Protein AF-A0A968RQU6-F1 (afdb_monomer)

Foldseek 3Di:
DVVVVVVVCCQQQPWDDLVVLLVLQLVLLVVLLVVLVVCVVVLLVCQVPVFVQFAFFDPSVVPPGDDHSVVLNVLSVVLSVLSVCSNQCPVLLPSLQVNLVSSVVNLRRVCRRDPNDCPCVLSSVLSNLSSNADNACPRHPVNVVVCVVPVPDDDGTGSSSRNSVSVSVVSVVVVVVVVLCCLCPPPCNCVCVVVVVVVVVLVVVQVVCVVVVNDDDVVSVVVVVCVVVVPPDDDDPDDD

Mean predicted aligned error: 9.59 Å

Solvent-accessible surface area (backbone atoms only — not comparable to full-atom values): 13184 Å² total; per-residue (Å²): 110,69,71,57,54,53,50,52,48,52,64,40,47,35,64,30,56,40,51,62,44,16,50,50,41,34,53,54,29,52,50,50,49,52,51,52,63,79,38,41,68,60,54,51,54,43,53,74,69,34,72,93,58,64,49,60,30,75,80,30,53,82,43,94,60,83,74,56,48,70,59,52,54,51,52,50,52,51,37,52,53,28,34,54,33,36,39,43,12,39,64,32,85,52,28,19,42,52,28,27,54,44,48,46,47,52,54,23,49,62,35,13,71,50,76,81,69,67,87,52,52,63,56,48,52,43,44,40,55,47,17,74,48,86,34,30,75,49,58,21,50,46,32,53,59,47,36,76,77,44,78,81,75,78,83,66,64,35,34,86,51,20,34,58,56,45,47,48,50,50,53,49,52,49,53,52,48,52,55,51,47,46,44,68,71,33,98,64,25,67,54,53,77,78,38,55,59,56,52,52,51,53,51,52,52,48,52,51,28,56,77,69,73,40,80,73,54,73,68,54,58,52,52,58,72,45,41,70,83,72,61,82,72,82,82,86,84,79,78,133

pLDDT: mean 86.31, std 15.16, range [32.28, 98.75]

Sequence (240 aa):
MERIIKQLNLFWFSPIAPERLAILRIATGLFSLWYLATRFDMMKHIVDNGASSYEPVGIATFLQQPIAPELFMSLLWVTMALNVAYILGWQFRWTGALFALMFLFIMCYRNSWSMIYHNYNGLVLHIFIIGAVAAADAISLDRWLKNRKNPTLRIGQHWQYGWPVKLICTATVVTYLLSGLAKIFGDLAWDWISGDAMRSQVAVDALRKEMLGSAATPLFEWLLSAYHAFFDHGYFYYDT

Radius of gyration: 23.9 Å; Cα contacts (8 Å, |Δi|>4): 223; chains: 1; bounding box: 55×46×79 Å

Secondary structure (DSSP, 8-state):
-HHHHHHHHHHHS--B-THHHHHHHHHHHHHHHHHHHHTHHHHHHHHHH-GGG----GGGGG-SSPPPHHHHHHHHHHHHHHHHHHHHTSSHHHHHHHHHHHHHHHHHHHGGGS---GGGHHHHHHHHHHHTS-TTSSSSHHHHHHHHH-TT-----BHHHHHHHHHHHHHHHHHHHHHHHHHHHSTTTTTTTTSHHHHHHHHHHHHHHHHTTPPPPHHHHHHHHTHHHHHSS-------

Structure (mmCIF, N/CA/C/O backbone):
data_AF-A0A968RQU6-F1
#
_entry.id   AF-A0A968RQU6-F1
#
loop_
_atom_site.group_PDB
_atom_site.id
_atom_site.type_symbol
_atom_site.label_atom_id
_atom_site.label_alt_id
_atom_site.label_comp_id
_atom_site.label_asym_id
_atom_site.label_entity_id
_atom_site.label_seq_id
_atom_site.pdbx_PDB_ins_code
_atom_site.Cartn_x
_atom_site.Cartn_y
_atom_site.Cartn_z
_atom_site.occupancy
_atom_site.B_iso_or_equiv
_atom_site.auth_seq_id
_atom_site.auth_comp_id
_atom_site.auth_asym_id
_atom_site.auth_atom_id
_atom_site.pdbx_PDB_model_num
ATOM 1 N N . MET A 1 1 ? -30.389 21.477 -4.218 1.00 81.38 1 MET A N 1
ATOM 2 C CA . MET A 1 1 ? -29.055 21.426 -3.578 1.00 81.38 1 MET A CA 1
ATOM 3 C C . MET A 1 1 ? -29.059 20.539 -2.330 1.00 81.38 1 MET A C 1
ATOM 5 O O . MET A 1 1 ? -28.299 19.581 -2.289 1.00 81.38 1 MET A O 1
ATOM 9 N N . GLU A 1 2 ? -29.972 20.752 -1.375 1.00 91.06 2 GLU A N 1
ATOM 10 C CA . GLU A 1 2 ? -30.069 19.952 -0.134 1.00 91.06 2 GLU A CA 1
ATOM 11 C C . GLU A 1 2 ? -30.197 18.435 -0.344 1.00 91.06 2 GLU A C 1
ATOM 13 O O . GLU A 1 2 ? -29.537 17.652 0.336 1.00 91.06 2 GLU A O 1
ATOM 18 N N . ARG A 1 3 ? -30.992 17.997 -1.332 1.00 94.19 3 ARG A N 1
ATOM 19 C CA . ARG A 1 3 ? -31.151 16.567 -1.659 1.00 94.19 3 ARG A CA 1
ATOM 20 C C . ARG A 1 3 ? -29.828 15.901 -2.055 1.00 94.19 3 ARG A C 1
ATOM 22 O O . ARG A 1 3 ? -29.583 14.768 -1.653 1.00 94.19 3 ARG A O 1
ATOM 29 N N . ILE A 1 4 ? -28.983 16.609 -2.806 1.00 94.19 4 ILE A N 1
ATOM 30 C CA . ILE A 1 4 ? -27.677 16.109 -3.261 1.00 94.19 4 ILE A CA 1
ATOM 31 C C . ILE A 1 4 ? -26.727 16.000 -2.067 1.00 94.19 4 ILE A C 1
ATOM 33 O O . ILE A 1 4 ? -26.117 14.955 -1.865 1.00 94.19 4 ILE A O 1
ATOM 37 N N . ILE A 1 5 ? -26.667 17.036 -1.225 1.00 94.69 5 ILE A N 1
ATOM 38 C CA . ILE A 1 5 ? -25.837 17.041 -0.009 1.00 94.69 5 ILE A CA 1
ATOM 39 C C . ILE A 1 5 ? -26.234 15.887 0.918 1.00 94.69 5 ILE A C 1
ATOM 41 O O . ILE A 1 5 ? -25.374 15.155 1.405 1.00 94.69 5 ILE A O 1
ATOM 45 N N . LYS A 1 6 ? -27.539 15.666 1.110 1.00 93.69 6 LYS A N 1
ATOM 46 C CA . LYS A 1 6 ? -28.052 14.560 1.926 1.00 93.69 6 LYS A CA 1
ATOM 47 C C . LYS A 1 6 ? -27.642 13.196 1.367 1.00 93.69 6 LYS A C 1
ATOM 49 O O . LYS A 1 6 ? -27.222 12.331 2.130 1.00 93.69 6 LYS A O 1
ATOM 54 N N . GLN A 1 7 ? -27.735 13.001 0.052 1.00 94.00 7 GLN A N 1
ATOM 55 C CA . GLN A 1 7 ? -27.320 11.750 -0.590 1.00 94.00 7 GLN A CA 1
ATOM 56 C C . GLN A 1 7 ? -25.812 11.514 -0.488 1.00 94.00 7 GLN A C 1
ATOM 58 O O . GLN A 1 7 ? -25.400 10.403 -0.162 1.00 94.00 7 GLN A O 1
ATOM 63 N N . LEU A 1 8 ? -24.995 12.548 -0.705 1.00 93.69 8 LEU A N 1
ATOM 64 C CA . LEU A 1 8 ? -23.542 12.452 -0.557 1.00 93.69 8 LEU A CA 1
ATOM 65 C C . LEU A 1 8 ? -23.148 12.107 0.880 1.00 93.69 8 LEU A C 1
ATOM 67 O O . LEU A 1 8 ? -22.310 11.233 1.087 1.00 93.69 8 LEU A O 1
ATOM 71 N N . ASN A 1 9 ? -23.789 12.738 1.866 1.00 94.19 9 ASN A N 1
ATOM 72 C CA . ASN A 1 9 ? -23.538 12.450 3.274 1.00 94.19 9 ASN A CA 1
ATOM 73 C C . ASN A 1 9 ? -23.870 10.984 3.609 1.00 94.19 9 ASN A C 1
ATOM 75 O O . ASN A 1 9 ? -23.027 10.258 4.131 1.00 94.19 9 ASN A O 1
ATOM 79 N N . LEU A 1 10 ? -25.050 10.505 3.202 1.00 92.12 10 LEU A N 1
ATOM 80 C CA . LEU A 1 10 ? -25.446 9.105 3.398 1.00 92.12 10 LEU A CA 1
ATOM 81 C C . LEU A 1 10 ? -24.506 8.119 2.694 1.00 92.12 10 LEU A C 1
ATOM 83 O O . LEU A 1 10 ? -24.204 7.062 3.244 1.00 92.12 10 LEU A O 1
ATOM 87 N N . PHE A 1 11 ? -24.033 8.454 1.493 1.00 93.31 11 PHE A N 1
ATOM 88 C CA . PHE A 1 11 ? -23.109 7.603 0.751 1.00 93.31 11 PHE A CA 1
ATOM 89 C C . PHE A 1 11 ? -21.757 7.477 1.459 1.00 93.31 11 PHE A C 1
ATOM 91 O O . PHE A 1 11 ? -21.292 6.355 1.666 1.00 93.31 11 PHE A O 1
ATOM 98 N N . TRP A 1 12 ? -21.141 8.605 1.827 1.00 95.56 12 TRP A N 1
ATOM 99 C CA . TRP A 1 12 ? -19.795 8.639 2.403 1.00 95.56 12 TRP A CA 1
ATOM 100 C C . TRP A 1 12 ? -19.761 8.185 3.860 1.00 95.56 12 TRP A C 1
ATOM 102 O O . TRP A 1 12 ? -18.847 7.464 4.247 1.00 95.56 12 TRP A O 1
ATOM 112 N N . PHE A 1 13 ? -20.758 8.550 4.661 1.00 95.56 13 PHE A N 1
ATOM 113 C CA . PHE A 1 13 ? -20.726 8.380 6.116 1.00 95.56 13 PHE A CA 1
ATOM 114 C C . PHE A 1 13 ? -21.713 7.326 6.629 1.00 95.56 13 PHE A C 1
ATOM 116 O O . PHE A 1 13 ? -22.066 7.322 7.808 1.00 95.56 13 PHE A O 1
ATOM 123 N N . SER A 1 14 ? -22.140 6.394 5.770 1.00 93.00 14 SER A N 1
ATOM 124 C CA . SER A 1 14 ? -22.953 5.254 6.202 1.00 93.00 14 SER A CA 1
ATOM 125 C C . SER A 1 14 ? -22.233 4.479 7.315 1.00 93.00 14 SER A C 1
ATOM 127 O O . SER A 1 14 ? -21.078 4.082 7.124 1.00 93.00 14 SER A O 1
ATOM 129 N N . PRO A 1 15 ? -22.888 4.206 8.457 1.00 94.81 15 PRO A N 1
ATOM 130 C CA . PRO A 1 15 ? -22.298 3.387 9.502 1.00 94.81 15 PRO A CA 1
ATOM 131 C C . PRO A 1 15 ? -22.102 1.966 8.979 1.00 94.81 15 PRO A C 1
ATOM 133 O O . PRO A 1 15 ? -23.018 1.366 8.415 1.00 94.81 15 PRO A O 1
ATOM 136 N N . ILE A 1 16 ? -20.894 1.432 9.146 1.00 94.94 16 ILE A N 1
ATOM 137 C CA . ILE A 1 16 ? -20.590 0.039 8.817 1.00 94.94 16 ILE A CA 1
ATOM 138 C C . ILE A 1 16 ? -19.797 -0.607 9.950 1.00 94.94 16 ILE A C 1
ATOM 140 O O . ILE A 1 16 ? -19.246 0.073 10.815 1.00 94.94 16 ILE A O 1
ATOM 144 N N . ALA A 1 17 ? -19.755 -1.936 9.936 1.00 95.12 17 ALA A N 1
ATOM 145 C CA . ALA A 1 17 ? -19.047 -2.722 10.932 1.00 95.12 17 ALA A CA 1
ATOM 146 C C . ALA A 1 17 ? -17.512 -2.664 10.717 1.00 95.12 17 ALA A C 1
ATOM 148 O O . ALA A 1 17 ? -17.066 -2.732 9.561 1.00 95.12 17 ALA A O 1
ATOM 149 N N . PRO A 1 18 ? -16.704 -2.543 11.789 1.00 95.50 18 PRO A N 1
ATOM 150 C CA . PRO A 1 18 ? -15.241 -2.422 11.711 1.00 95.50 18 PRO A CA 1
ATOM 151 C C . PRO A 1 18 ? -14.542 -3.636 11.072 1.00 95.50 18 PRO A C 1
ATOM 153 O O . PRO A 1 18 ? -13.434 -3.514 10.543 1.00 95.50 18 PRO A O 1
ATOM 156 N N . GLU A 1 19 ? -15.191 -4.801 11.050 1.00 96.00 19 GLU A N 1
ATOM 157 C CA . GLU A 1 19 ? -14.703 -6.039 10.434 1.00 96.00 19 GLU A CA 1
ATOM 158 C C . GLU A 1 19 ? -14.390 -5.854 8.948 1.00 96.00 19 GLU A C 1
ATOM 160 O O . GLU A 1 19 ? -13.445 -6.456 8.443 1.00 96.00 19 GLU A O 1
ATOM 165 N N . ARG A 1 20 ? -15.129 -4.987 8.245 1.00 95.81 20 ARG A N 1
ATOM 166 C CA . ARG A 1 20 ? -14.909 -4.735 6.812 1.00 95.81 20 ARG A CA 1
ATOM 167 C C . ARG A 1 20 ? -13.513 -4.178 6.546 1.00 95.81 20 ARG A C 1
ATOM 169 O O . ARG A 1 20 ? -12.835 -4.651 5.640 1.00 95.81 20 ARG A O 1
ATOM 176 N N . LEU A 1 21 ? -13.064 -3.216 7.353 1.00 96.81 21 LEU A N 1
ATOM 177 C CA . LEU A 1 21 ? -11.715 -2.664 7.224 1.00 96.81 21 LEU A CA 1
ATOM 178 C C . LEU A 1 21 ? -10.647 -3.652 7.679 1.00 96.81 21 LEU A C 1
ATOM 180 O O . LEU A 1 21 ? -9.586 -3.709 7.065 1.00 96.81 21 LEU A O 1
ATOM 184 N N . ALA A 1 22 ? -10.928 -4.455 8.706 1.00 97.19 22 ALA A N 1
ATOM 185 C CA . ALA A 1 22 ? -9.993 -5.480 9.148 1.00 97.19 22 ALA A CA 1
ATOM 186 C C . ALA A 1 22 ? -9.773 -6.563 8.073 1.00 97.19 22 ALA A C 1
ATOM 188 O O . ALA A 1 22 ? -8.635 -6.954 7.827 1.00 97.19 22 ALA A O 1
ATOM 189 N N . ILE A 1 23 ? -10.836 -6.996 7.386 1.00 98.00 23 ILE A N 1
ATOM 190 C CA . ILE A 1 23 ? -10.745 -7.940 6.262 1.00 98.00 23 ILE A CA 1
ATOM 191 C C . ILE A 1 23 ? -9.943 -7.328 5.114 1.00 98.00 23 ILE A C 1
ATOM 193 O O . ILE A 1 23 ? -9.035 -7.979 4.604 1.00 98.00 23 ILE A O 1
ATOM 197 N N . LEU A 1 24 ? -10.232 -6.077 4.735 1.00 97.88 24 LEU A N 1
ATOM 198 C CA . LEU A 1 24 ? -9.480 -5.385 3.685 1.00 97.88 24 LEU A CA 1
ATOM 199 C C . LEU A 1 24 ? -7.993 -5.274 4.039 1.00 97.88 24 LEU A C 1
ATOM 201 O O . LEU A 1 24 ? -7.160 -5.609 3.205 1.00 97.88 24 LEU A O 1
ATOM 205 N N . ARG A 1 25 ? -7.666 -4.888 5.280 1.00 98.31 25 ARG A N 1
ATOM 206 C CA . ARG A 1 25 ? -6.290 -4.833 5.798 1.00 98.31 25 ARG A CA 1
ATOM 207 C C . ARG A 1 25 ? -5.586 -6.184 5.676 1.00 98.31 25 ARG A C 1
ATOM 209 O O . ARG A 1 25 ? -4.468 -6.257 5.183 1.00 98.31 25 ARG A O 1
ATOM 216 N N . ILE A 1 26 ? -6.225 -7.262 6.124 1.00 98.62 26 ILE A N 1
ATOM 217 C CA . ILE A 1 26 ? -5.631 -8.604 6.065 1.00 98.62 26 ILE A CA 1
ATOM 218 C C . ILE A 1 26 ? -5.437 -9.035 4.608 1.00 98.62 26 ILE A C 1
ATOM 220 O O . ILE A 1 26 ? -4.365 -9.520 4.265 1.00 98.62 26 ILE A O 1
ATOM 224 N N . ALA A 1 27 ? -6.425 -8.818 3.739 1.00 98.50 27 ALA A N 1
ATOM 225 C CA . ALA A 1 27 ? -6.347 -9.203 2.333 1.00 98.50 27 ALA A CA 1
ATOM 226 C C . ALA A 1 27 ? -5.227 -8.460 1.582 1.00 98.50 27 ALA A C 1
ATOM 228 O O . ALA A 1 27 ? -4.408 -9.096 0.915 1.00 98.50 27 ALA A O 1
ATOM 229 N N . THR A 1 28 ? -5.147 -7.132 1.715 1.00 98.44 28 THR A N 1
ATOM 230 C CA . THR A 1 28 ? -4.093 -6.333 1.066 1.00 98.44 28 THR A CA 1
ATOM 231 C C . THR A 1 28 ? -2.714 -6.618 1.661 1.00 98.44 28 THR A C 1
ATOM 233 O O . THR A 1 28 ? -1.729 -6.686 0.923 1.00 98.44 28 THR A O 1
ATOM 236 N N . GLY A 1 29 ? -2.633 -6.846 2.974 1.00 98.44 29 GLY A N 1
ATOM 237 C CA . GLY A 1 29 ? -1.408 -7.256 3.659 1.00 98.44 29 GLY A CA 1
ATOM 238 C C . GLY A 1 29 ? -0.899 -8.615 3.174 1.00 98.44 29 GLY A C 1
ATOM 239 O O . GLY A 1 29 ? 0.236 -8.724 2.723 1.00 98.44 29 GLY A O 1
ATOM 240 N N . LEU A 1 30 ? -1.752 -9.644 3.159 1.00 98.75 30 LEU A N 1
ATOM 241 C CA . LEU A 1 30 ? -1.386 -10.978 2.667 1.00 98.75 30 LEU A CA 1
ATOM 242 C C . LEU A 1 30 ? -0.931 -10.945 1.206 1.00 98.75 30 LEU A C 1
ATOM 244 O O . LEU A 1 30 ? 0.096 -11.533 0.870 1.00 98.75 30 LEU A O 1
ATOM 248 N N . PHE A 1 31 ? -1.659 -10.229 0.345 1.00 98.38 31 PHE A N 1
ATOM 249 C CA . PHE A 1 31 ? -1.288 -10.104 -1.062 1.00 98.38 31 PHE A CA 1
ATOM 250 C C . PHE A 1 31 ? 0.054 -9.382 -1.239 1.00 98.38 31 PHE A C 1
ATOM 252 O O . PHE A 1 31 ? 0.907 -9.836 -1.998 1.00 98.38 31 PHE A O 1
ATOM 259 N N . SER A 1 32 ? 0.270 -8.270 -0.531 1.00 98.12 32 SER A N 1
ATOM 260 C CA . SER A 1 32 ? 1.541 -7.539 -0.604 1.00 98.12 32 SER A CA 1
ATOM 261 C C . SER A 1 32 ? 2.705 -8.346 -0.027 1.00 98.12 32 SER A C 1
ATOM 263 O O . SER A 1 32 ? 3.791 -8.311 -0.595 1.00 98.12 32 SER A O 1
ATOM 265 N N . LEU A 1 33 ? 2.494 -9.125 1.038 1.00 98.56 33 LEU A N 1
ATOM 266 C CA . LEU A 1 33 ? 3.522 -10.004 1.595 1.00 98.56 33 LEU A CA 1
ATOM 267 C C . LEU A 1 33 ? 3.891 -11.116 0.609 1.00 98.56 33 LEU A C 1
ATOM 269 O O . LEU A 1 33 ? 5.074 -11.344 0.366 1.00 98.56 33 LEU A O 1
ATOM 273 N N . TRP A 1 34 ? 2.890 -11.757 -0.001 1.00 98.38 34 TRP A N 1
ATOM 274 C CA . TRP A 1 34 ? 3.099 -12.729 -1.076 1.00 98.38 34 TRP A CA 1
ATOM 275 C C . TRP A 1 34 ? 3.885 -12.117 -2.241 1.00 98.38 34 TRP A C 1
ATOM 277 O O . TRP A 1 34 ? 4.857 -12.709 -2.713 1.00 98.38 34 TRP A O 1
ATOM 287 N N . TYR A 1 35 ? 3.513 -10.913 -2.676 1.00 95.62 35 TYR A N 1
ATOM 288 C CA . TYR A 1 35 ? 4.209 -10.211 -3.750 1.00 95.62 35 TYR A CA 1
ATOM 289 C C . TYR A 1 35 ? 5.678 -9.938 -3.400 1.00 95.62 35 TYR A C 1
ATOM 291 O O . TYR A 1 35 ? 6.563 -10.275 -4.183 1.00 95.62 35 TYR A O 1
ATOM 299 N N . LEU A 1 36 ? 5.953 -9.365 -2.223 1.00 96.50 36 LEU A N 1
ATOM 300 C CA . LEU A 1 36 ? 7.322 -9.064 -1.795 1.00 96.50 36 LEU A CA 1
ATOM 301 C C . LEU A 1 36 ? 8.163 -10.340 -1.667 1.00 96.50 36 LEU A C 1
ATOM 303 O O . LEU A 1 36 ? 9.294 -10.365 -2.140 1.00 96.50 36 LEU A O 1
ATOM 307 N N . ALA A 1 37 ? 7.601 -11.408 -1.096 1.00 97.62 37 ALA A N 1
ATOM 308 C CA . ALA A 1 37 ? 8.299 -12.681 -0.931 1.00 97.62 37 ALA A CA 1
ATOM 309 C C . ALA A 1 37 ? 8.626 -13.342 -2.280 1.00 97.62 37 ALA A C 1
ATOM 311 O O . ALA A 1 37 ? 9.757 -13.748 -2.517 1.00 97.62 37 ALA A O 1
ATOM 312 N N . THR A 1 38 ? 7.660 -13.405 -3.200 1.00 95.44 38 THR A N 1
ATOM 313 C CA . THR A 1 38 ? 7.857 -14.032 -4.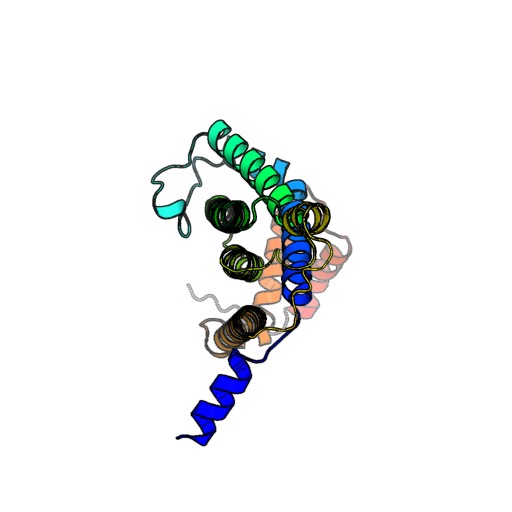523 1.00 95.44 38 THR A CA 1
ATOM 314 C C . THR A 1 38 ? 8.745 -13.220 -5.461 1.00 95.44 38 THR A C 1
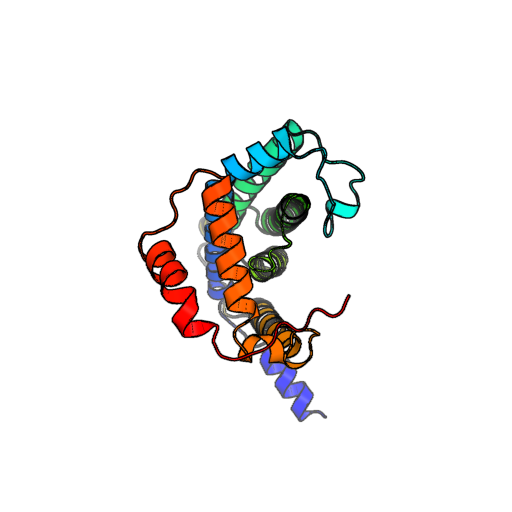ATOM 316 O O . THR A 1 38 ? 9.264 -13.752 -6.441 1.00 95.44 38 THR A O 1
ATOM 319 N N . ARG A 1 39 ? 8.915 -11.922 -5.194 1.00 92.88 39 ARG A N 1
ATOM 320 C CA . ARG A 1 39 ? 9.772 -11.021 -5.977 1.00 92.88 39 ARG A CA 1
ATOM 321 C C . ARG A 1 39 ? 11.079 -10.675 -5.278 1.00 92.88 39 ARG A C 1
ATOM 323 O O . ARG A 1 39 ? 11.827 -9.865 -5.815 1.00 92.88 39 ARG A O 1
ATOM 330 N N . PHE A 1 40 ? 11.370 -11.297 -4.141 1.00 94.12 40 PHE A N 1
ATOM 331 C CA . PHE A 1 40 ? 12.545 -10.986 -3.339 1.00 94.12 40 PHE A CA 1
ATOM 332 C C . PHE A 1 40 ? 13.845 -11.134 -4.142 1.00 94.12 40 PHE A C 1
ATOM 334 O O . PHE A 1 40 ? 14.597 -10.169 -4.271 1.00 94.12 40 PHE A O 1
ATOM 341 N N . ASP A 1 41 ? 14.060 -12.294 -4.770 1.00 93.38 41 ASP A N 1
ATOM 342 C CA . ASP A 1 41 ? 15.283 -12.566 -5.539 1.00 93.38 41 ASP A CA 1
ATOM 343 C C . ASP A 1 41 ? 15.410 -11.663 -6.768 1.00 93.38 41 ASP A C 1
ATOM 345 O O . ASP A 1 41 ? 16.493 -11.175 -7.083 1.00 93.38 41 ASP A O 1
ATOM 349 N N . MET A 1 42 ? 14.285 -11.371 -7.431 1.00 91.19 42 MET A N 1
ATOM 350 C CA . MET A 1 42 ? 14.249 -10.407 -8.532 1.00 91.19 42 MET A CA 1
ATOM 351 C C . MET A 1 42 ? 14.695 -9.022 -8.054 1.00 91.19 42 MET A C 1
ATOM 353 O O . MET A 1 42 ? 15.529 -8.395 -8.698 1.00 91.19 42 MET A O 1
ATOM 357 N N . MET A 1 43 ? 14.138 -8.530 -6.944 1.00 92.50 43 MET A N 1
ATOM 358 C CA . MET A 1 43 ? 14.485 -7.213 -6.413 1.00 92.50 43 MET A CA 1
ATOM 359 C C . MET A 1 43 ? 15.953 -7.158 -5.993 1.00 92.50 43 MET A C 1
ATOM 361 O O . MET A 1 43 ? 16.621 -6.177 -6.309 1.00 92.50 43 MET A O 1
ATOM 365 N N . LYS A 1 44 ? 16.468 -8.225 -5.370 1.00 93.62 44 LYS A N 1
ATOM 366 C CA . LYS A 1 44 ? 17.891 -8.361 -5.050 1.00 93.62 44 LYS A CA 1
ATOM 367 C C . LYS A 1 44 ? 18.762 -8.268 -6.307 1.00 93.62 44 LYS A C 1
ATOM 369 O O . LYS A 1 44 ? 19.677 -7.455 -6.362 1.00 93.62 44 LYS A O 1
ATOM 374 N N . HIS A 1 45 ? 18.442 -9.046 -7.337 1.00 91.31 45 HIS A N 1
ATOM 375 C CA . HIS A 1 45 ? 19.196 -9.037 -8.588 1.00 91.31 45 HIS A CA 1
ATOM 376 C C . HIS A 1 45 ? 19.184 -7.660 -9.271 1.00 91.31 45 HIS A C 1
ATOM 378 O O . HIS A 1 45 ? 20.194 -7.248 -9.842 1.00 91.31 45 HIS A O 1
ATOM 384 N N . ILE A 1 46 ? 18.050 -6.951 -9.223 1.00 89.56 46 ILE A N 1
ATOM 385 C CA . ILE A 1 46 ? 17.915 -5.602 -9.787 1.00 89.56 46 ILE A CA 1
ATOM 386 C C . ILE A 1 46 ? 18.841 -4.619 -9.073 1.00 89.56 46 ILE A C 1
ATOM 388 O O . ILE A 1 46 ? 19.539 -3.870 -9.747 1.00 89.56 46 ILE A O 1
ATOM 392 N N . VAL A 1 47 ? 18.879 -4.616 -7.739 1.00 90.69 47 VAL A N 1
ATOM 393 C CA . VAL A 1 47 ? 19.725 -3.652 -7.017 1.00 90.69 47 VAL A CA 1
ATOM 394 C C . VAL A 1 47 ? 21.211 -3.968 -7.126 1.00 90.69 47 VAL A C 1
ATOM 396 O O . VAL A 1 47 ? 22.009 -3.040 -7.201 1.00 90.69 47 VAL A O 1
ATOM 399 N N . ASP A 1 48 ? 21.578 -5.248 -7.209 1.00 91.25 48 ASP A N 1
ATOM 400 C CA . ASP A 1 48 ? 22.980 -5.663 -7.325 1.00 91.25 48 ASP A CA 1
ATOM 401 C C . ASP A 1 48 ? 23.578 -5.309 -8.703 1.00 91.25 48 ASP A C 1
ATOM 403 O O . ASP A 1 48 ? 24.758 -4.983 -8.797 1.00 91.25 48 ASP A O 1
ATOM 407 N N . ASN A 1 49 ? 22.773 -5.347 -9.775 1.00 88.00 49 ASN A N 1
ATOM 408 C CA . ASN A 1 49 ? 23.277 -5.250 -11.155 1.00 88.00 49 ASN A CA 1
ATOM 409 C C . ASN A 1 49 ? 22.722 -4.062 -11.957 1.00 88.00 49 ASN A C 1
ATOM 411 O O . ASN A 1 49 ? 23.189 -3.787 -13.058 1.00 88.00 49 ASN A O 1
ATOM 415 N N . GLY A 1 50 ? 21.701 -3.371 -11.451 1.00 85.25 50 GLY A N 1
ATOM 416 C CA . GLY A 1 50 ? 20.919 -2.411 -12.230 1.00 85.25 50 GLY A CA 1
ATOM 417 C C . GLY A 1 50 ? 21.417 -0.971 -12.184 1.00 85.25 50 GLY A C 1
ATOM 418 O O . GLY A 1 50 ? 20.789 -0.114 -12.798 1.00 85.25 50 GLY A O 1
ATOM 419 N N . ALA A 1 51 ? 22.491 -0.651 -11.458 1.00 88.50 51 ALA A N 1
ATOM 420 C CA . ALA A 1 51 ? 22.839 0.740 -11.142 1.00 88.50 51 ALA A CA 1
ATOM 421 C C . ALA A 1 51 ? 22.943 1.670 -12.371 1.00 88.50 51 ALA A C 1
ATOM 423 O O . ALA A 1 51 ? 22.510 2.817 -12.301 1.00 88.50 51 ALA A O 1
ATOM 424 N N . SER A 1 52 ? 23.442 1.169 -13.506 1.00 87.69 52 SER A N 1
ATOM 425 C CA . SER A 1 52 ? 23.577 1.924 -14.763 1.00 87.69 52 SER A CA 1
ATOM 426 C C . SER A 1 52 ? 22.256 2.254 -15.464 1.00 87.69 52 SER A C 1
ATOM 428 O O . SER A 1 52 ? 22.235 3.104 -16.346 1.00 87.69 52 SER A O 1
ATOM 430 N N . SER A 1 53 ? 21.171 1.567 -15.112 1.00 88.44 53 SER A N 1
ATOM 431 C CA . SER A 1 53 ? 19.851 1.685 -15.747 1.00 88.44 53 SER A CA 1
ATOM 432 C C . SER A 1 53 ? 18.797 2.234 -14.783 1.00 88.44 53 SER A C 1
ATOM 434 O O . SER A 1 53 ? 17.608 1.984 -14.959 1.00 88.44 53 SER A O 1
ATOM 436 N N . TYR A 1 54 ? 19.234 2.924 -13.727 1.00 92.25 54 TYR A N 1
ATOM 437 C CA . TYR A 1 54 ? 18.341 3.535 -12.754 1.00 92.25 54 TYR A CA 1
ATOM 438 C C . TYR A 1 54 ? 17.706 4.813 -13.309 1.00 92.25 54 TYR A C 1
ATOM 440 O O . TYR A 1 54 ? 18.387 5.818 -13.507 1.00 92.25 54 TYR A O 1
ATOM 448 N N . GLU A 1 55 ? 16.387 4.793 -13.473 1.00 92.31 55 GLU A N 1
ATOM 449 C CA . GLU A 1 55 ? 15.574 5.949 -13.843 1.00 92.31 55 GLU A CA 1
ATOM 450 C C . 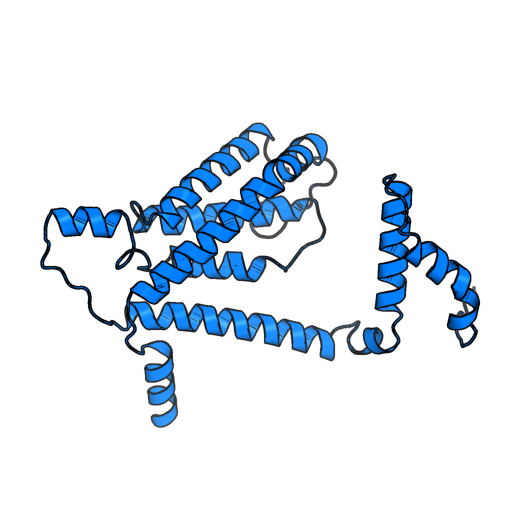GLU A 1 55 ? 14.499 6.170 -12.770 1.00 92.31 55 GLU A C 1
ATOM 452 O O . GLU A 1 55 ? 13.500 5.452 -12.736 1.00 92.31 55 GLU A O 1
ATOM 457 N N . PRO A 1 56 ? 14.688 7.109 -11.827 1.00 92.38 56 PRO A N 1
ATOM 458 C CA . PRO A 1 56 ? 13.844 7.188 -10.645 1.00 92.38 56 PRO A CA 1
ATOM 459 C C . PRO A 1 56 ? 12.383 7.540 -10.963 1.00 92.38 56 PRO A C 1
ATOM 461 O O . PRO A 1 56 ? 12.101 8.514 -11.658 1.00 92.38 56 PRO A O 1
ATOM 464 N N . VAL A 1 57 ? 11.439 6.809 -10.359 1.00 91.25 57 VAL A N 1
ATOM 465 C CA . VAL A 1 57 ? 9.991 7.032 -10.535 1.00 91.25 57 VAL A CA 1
ATOM 466 C C . VAL A 1 57 ? 9.303 7.402 -9.218 1.00 91.25 57 VAL A C 1
ATOM 468 O O . VAL A 1 57 ? 9.583 6.852 -8.151 1.00 91.25 57 VAL A O 1
ATOM 471 N N . GLY A 1 58 ? 8.333 8.318 -9.283 1.00 91.56 58 GLY A N 1
ATOM 472 C CA . GLY A 1 58 ? 7.505 8.690 -8.134 1.00 91.56 58 GLY A CA 1
ATOM 473 C C . GLY A 1 58 ? 8.337 9.299 -7.008 1.00 91.56 58 GLY A C 1
ATOM 474 O O . GLY A 1 58 ? 9.123 10.213 -7.239 1.00 91.56 58 GLY A O 1
ATOM 475 N N . ILE A 1 59 ? 8.201 8.785 -5.783 1.00 93.44 59 ILE A N 1
ATOM 476 C CA . ILE A 1 59 ? 8.969 9.313 -4.643 1.00 9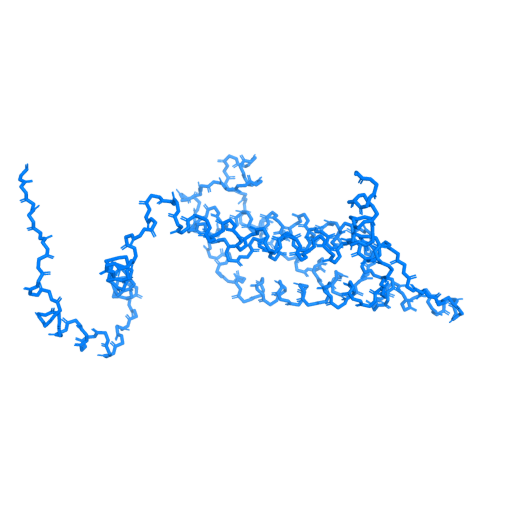3.44 59 ILE A CA 1
ATOM 477 C C . ILE A 1 59 ? 10.456 8.934 -4.682 1.00 93.44 59 ILE A C 1
ATOM 479 O O . ILE A 1 59 ? 11.247 9.512 -3.945 1.00 93.44 59 ILE A O 1
ATOM 483 N N . ALA A 1 60 ? 10.869 8.009 -5.555 1.00 92.31 60 ALA A N 1
ATOM 484 C CA . ALA A 1 60 ? 12.285 7.700 -5.743 1.00 92.31 60 ALA A CA 1
ATOM 485 C C . ALA A 1 60 ? 13.039 8.822 -6.485 1.00 92.31 60 ALA A C 1
ATOM 487 O O . ALA A 1 60 ? 14.262 8.826 -6.473 1.00 92.31 60 ALA A O 1
ATOM 488 N N . THR A 1 61 ? 12.338 9.802 -7.074 1.00 93.38 61 THR A N 1
ATOM 489 C CA . THR A 1 61 ? 12.932 10.980 -7.748 1.00 93.38 61 THR A CA 1
ATOM 490 C C . THR A 1 61 ? 13.725 11.891 -6.816 1.00 93.38 61 THR A C 1
ATOM 492 O O . THR A 1 61 ? 14.599 12.620 -7.274 1.00 93.38 61 THR A O 1
ATOM 495 N N . PHE A 1 62 ? 13.497 11.805 -5.503 1.00 93.00 62 PHE A N 1
ATOM 496 C CA . PHE A 1 62 ? 14.352 12.459 -4.509 1.00 93.00 62 PHE A CA 1
ATOM 497 C C . PHE A 1 62 ? 15.752 11.828 -4.412 1.00 93.00 62 PHE A C 1
ATOM 499 O O . PHE A 1 62 ? 16.655 12.431 -3.835 1.00 93.00 62 PHE A O 1
ATOM 506 N N . LEU A 1 63 ? 15.948 10.629 -4.968 1.00 91.69 63 LEU A N 1
ATOM 507 C CA . LEU A 1 63 ? 17.233 9.947 -5.046 1.00 91.69 63 LEU A CA 1
ATOM 508 C C . LEU A 1 63 ? 17.834 10.171 -6.438 1.00 91.69 63 LEU A C 1
ATOM 510 O O . LEU A 1 63 ? 17.328 9.650 -7.429 1.00 91.69 63 LEU A O 1
ATOM 514 N N . GLN A 1 64 ? 18.939 10.914 -6.504 1.00 88.38 64 GLN A N 1
ATOM 515 C CA . GLN A 1 64 ? 19.668 11.169 -7.757 1.00 88.38 64 GLN A CA 1
ATOM 516 C C . GLN A 1 64 ? 20.371 9.917 -8.302 1.00 88.38 64 GLN A C 1
ATOM 518 O O . GLN A 1 64 ? 20.642 9.818 -9.492 1.00 88.38 64 GLN A O 1
ATOM 523 N N . GLN A 1 65 ? 20.666 8.968 -7.419 1.00 92.12 65 GLN A N 1
ATOM 524 C CA . GLN A 1 65 ? 21.337 7.710 -7.712 1.00 92.12 65 GLN A CA 1
ATOM 525 C C . GLN A 1 65 ? 20.708 6.609 -6.854 1.00 92.12 65 GLN A C 1
ATOM 527 O O . GLN A 1 65 ? 20.126 6.917 -5.803 1.00 92.12 65 GLN A O 1
ATOM 532 N N . PRO A 1 66 ? 20.793 5.336 -7.265 1.00 93.75 66 PRO A N 1
ATOM 533 C CA . PRO A 1 66 ? 20.233 4.264 -6.468 1.00 93.75 66 PRO A CA 1
ATOM 534 C C . PRO A 1 66 ? 20.954 4.167 -5.122 1.00 93.75 66 PRO A C 1
ATOM 536 O O . PRO A 1 66 ? 22.166 4.357 -5.025 1.00 93.75 66 PRO A O 1
ATOM 539 N N . ILE A 1 67 ? 20.194 3.884 -4.064 1.00 94.75 67 ILE A N 1
ATOM 540 C CA . ILE A 1 67 ? 20.784 3.572 -2.759 1.00 94.75 67 ILE A CA 1
ATOM 541 C C . ILE A 1 67 ? 21.624 2.292 -2.825 1.00 94.75 67 ILE A C 1
ATOM 543 O O . ILE A 1 67 ? 21.409 1.448 -3.693 1.00 94.75 67 ILE A O 1
ATOM 547 N N . ALA A 1 68 ? 22.547 2.145 -1.872 1.00 95.19 68 ALA A N 1
ATOM 548 C CA . ALA A 1 68 ? 23.366 0.946 -1.746 1.00 95.19 68 ALA A CA 1
ATOM 549 C C . ALA A 1 68 ? 22.489 -0.325 -1.657 1.00 95.19 68 ALA A C 1
ATOM 551 O O . ALA A 1 68 ? 21.482 -0.303 -0.929 1.00 95.19 68 ALA A O 1
ATOM 552 N N . PRO A 1 69 ? 22.854 -1.427 -2.343 1.00 95.12 69 PRO A N 1
ATOM 553 C CA . PRO A 1 69 ? 22.075 -2.665 -2.337 1.00 95.12 69 PRO A CA 1
ATOM 554 C C . PRO A 1 69 ? 21.772 -3.177 -0.924 1.00 95.12 69 PRO A C 1
ATOM 556 O O . PRO A 1 69 ? 20.643 -3.569 -0.630 1.00 95.12 69 PRO A O 1
ATOM 559 N N . GLU A 1 70 ? 22.731 -3.091 -0.002 1.00 96.44 70 GLU A N 1
ATOM 560 C CA . GLU A 1 70 ? 22.578 -3.538 1.387 1.00 96.44 70 GLU A CA 1
ATOM 561 C C . GLU A 1 70 ? 21.525 -2.719 2.141 1.00 96.44 70 GLU A C 1
ATOM 563 O O . GLU A 1 70 ? 20.729 -3.269 2.914 1.00 96.44 70 GLU A O 1
ATOM 568 N N . LEU A 1 71 ? 21.483 -1.404 1.895 1.00 96.56 71 LEU A N 1
ATOM 569 C CA . LEU A 1 71 ? 20.474 -0.525 2.478 1.00 96.56 71 LEU A CA 1
ATOM 570 C C . LEU A 1 71 ? 19.089 -0.869 1.927 1.00 96.56 71 LEU A C 1
ATOM 572 O O . LEU A 1 71 ? 18.143 -0.989 2.705 1.00 96.56 71 LEU A O 1
ATOM 576 N N . PHE A 1 72 ? 18.967 -1.086 0.615 1.00 96.31 72 PHE A N 1
ATOM 577 C CA . PHE A 1 72 ? 17.696 -1.494 0.017 1.00 96.31 72 PHE A CA 1
ATOM 578 C C . PHE A 1 72 ? 17.203 -2.831 0.580 1.00 96.31 72 PHE A C 1
ATOM 580 O O . PHE A 1 72 ? 16.045 -2.934 0.987 1.00 96.31 72 PHE A O 1
ATOM 587 N N . MET A 1 73 ? 18.074 -3.839 0.675 1.00 97.25 73 MET A N 1
ATOM 588 C CA . MET A 1 73 ? 17.706 -5.142 1.237 1.00 97.25 73 MET A CA 1
ATOM 589 C C . MET A 1 73 ? 17.278 -5.025 2.704 1.00 97.25 73 MET A C 1
ATOM 591 O O . MET A 1 73 ? 16.312 -5.667 3.119 1.00 97.25 73 MET A O 1
ATOM 595 N N . SER A 1 74 ? 17.937 -4.161 3.480 1.00 97.81 74 SER A N 1
ATOM 596 C CA . SER A 1 74 ? 17.536 -3.865 4.860 1.00 97.81 74 SER A CA 1
ATOM 597 C C . SER A 1 74 ? 16.143 -3.231 4.920 1.00 97.81 74 SER A C 1
ATOM 599 O O . SER A 1 74 ? 15.295 -3.669 5.699 1.00 97.81 74 SER A O 1
ATOM 601 N N . LEU A 1 75 ? 15.866 -2.247 4.058 1.00 97.81 75 LEU A N 1
ATOM 602 C CA . LEU A 1 75 ? 14.544 -1.622 3.948 1.00 97.81 75 LEU A CA 1
ATOM 603 C C . LEU A 1 75 ? 13.470 -2.623 3.510 1.00 97.81 75 LEU A C 1
ATOM 605 O O . LEU A 1 75 ? 12.353 -2.580 4.028 1.00 97.81 75 LEU A O 1
ATOM 609 N N . LEU A 1 76 ? 13.793 -3.548 2.604 1.00 97.88 76 LEU A N 1
ATOM 610 C CA . LEU A 1 76 ? 12.879 -4.599 2.162 1.00 97.88 76 LEU A CA 1
ATOM 611 C C . LEU A 1 76 ? 12.511 -5.539 3.319 1.00 97.88 76 LEU A C 1
ATOM 613 O O . LEU A 1 76 ? 11.325 -5.771 3.558 1.00 97.88 76 LEU A O 1
ATOM 617 N N . TRP A 1 77 ? 13.493 -6.004 4.095 1.00 98.31 77 TRP A N 1
ATOM 618 C CA . TRP A 1 77 ? 13.247 -6.816 5.293 1.00 98.31 77 TRP A CA 1
ATOM 619 C C . TRP A 1 77 ? 12.398 -6.084 6.333 1.00 98.31 77 TRP A C 1
ATOM 621 O O . TRP A 1 77 ? 11.421 -6.643 6.839 1.00 98.31 77 TRP A O 1
ATOM 631 N N . VAL A 1 78 ? 12.717 -4.817 6.614 1.00 98.50 78 VAL A N 1
ATOM 632 C CA . VAL A 1 78 ? 11.920 -3.971 7.518 1.00 98.50 78 VAL A CA 1
ATOM 633 C C . VAL A 1 78 ? 10.491 -3.820 6.996 1.00 98.50 78 VAL A C 1
ATOM 635 O O . VAL A 1 78 ? 9.539 -3.950 7.765 1.00 98.50 78 VAL A O 1
ATOM 638 N N . THR A 1 79 ? 10.314 -3.618 5.690 1.00 98.56 79 THR A N 1
ATOM 639 C CA . THR A 1 79 ? 8.991 -3.515 5.057 1.00 98.56 79 THR A CA 1
ATOM 640 C C . THR A 1 79 ? 8.195 -4.808 5.211 1.00 98.56 79 THR A C 1
ATOM 642 O O . THR A 1 79 ? 7.014 -4.756 5.549 1.00 98.56 79 THR A O 1
ATOM 645 N N . MET A 1 80 ? 8.822 -5.972 5.021 1.00 98.62 80 MET A N 1
ATOM 646 C CA . MET A 1 80 ? 8.173 -7.272 5.227 1.00 98.62 80 MET A CA 1
ATOM 647 C C . MET A 1 80 ? 7.788 -7.492 6.698 1.00 98.62 80 MET A C 1
ATOM 649 O O . MET A 1 80 ? 6.677 -7.943 6.975 1.00 98.62 80 MET A O 1
ATOM 653 N N . ALA A 1 81 ? 8.644 -7.110 7.650 1.00 98.62 81 ALA A N 1
ATOM 654 C CA . ALA A 1 81 ? 8.328 -7.180 9.079 1.00 98.62 81 ALA A CA 1
ATOM 655 C C . ALA A 1 81 ? 7.155 -6.253 9.459 1.00 98.62 81 ALA A C 1
ATOM 657 O O . ALA A 1 81 ? 6.231 -6.664 10.166 1.00 98.62 81 ALA A O 1
ATOM 658 N N . LEU A 1 82 ? 7.145 -5.023 8.934 1.00 98.69 82 LEU A N 1
ATOM 659 C CA . LEU A 1 82 ? 6.030 -4.087 9.088 1.00 98.69 82 LEU A CA 1
ATOM 660 C C . LEU A 1 82 ? 4.745 -4.614 8.447 1.00 98.69 82 LEU A C 1
ATOM 662 O O . LEU A 1 82 ? 3.673 -4.414 9.010 1.00 98.69 82 LEU A O 1
ATOM 666 N N . ASN A 1 83 ? 4.841 -5.326 7.322 1.00 98.69 83 ASN A N 1
ATOM 667 C CA . ASN A 1 83 ? 3.699 -5.975 6.683 1.00 98.69 83 ASN A CA 1
ATOM 668 C C . ASN A 1 83 ? 3.083 -7.047 7.595 1.00 98.69 83 ASN A C 1
ATOM 670 O O . ASN A 1 83 ? 1.874 -7.067 7.815 1.00 98.69 83 ASN A O 1
ATOM 674 N N . VAL A 1 84 ? 3.907 -7.890 8.224 1.00 98.69 84 VAL A N 1
ATOM 675 C CA . VAL A 1 84 ? 3.414 -8.870 9.206 1.00 98.69 84 VAL A CA 1
ATOM 676 C C . VAL A 1 84 ? 2.711 -8.165 10.372 1.00 98.69 84 VAL A C 1
ATOM 678 O O . VAL A 1 84 ? 1.594 -8.538 10.736 1.00 98.69 84 VAL A O 1
ATOM 681 N N . ALA A 1 85 ? 3.301 -7.097 10.918 1.00 98.44 85 ALA A N 1
ATOM 682 C CA . ALA A 1 85 ? 2.666 -6.304 11.973 1.00 98.44 85 ALA A CA 1
ATOM 683 C C . ALA A 1 85 ? 1.351 -5.639 11.513 1.00 98.44 85 ALA A C 1
ATOM 685 O O . ALA A 1 85 ? 0.381 -5.597 12.275 1.00 98.44 85 ALA A O 1
ATOM 686 N N . TYR A 1 86 ? 1.294 -5.177 10.262 1.00 98.56 86 TYR A N 1
ATOM 687 C CA . TYR A 1 86 ? 0.108 -4.624 9.608 1.00 98.56 86 TYR A CA 1
ATOM 688 C C . TYR A 1 86 ? -1.007 -5.669 9.475 1.00 98.56 86 TYR A C 1
ATOM 690 O O . TYR A 1 86 ? -2.144 -5.404 9.869 1.00 98.56 86 TYR A O 1
ATOM 698 N N . ILE A 1 87 ? -0.694 -6.882 9.004 1.00 98.56 87 ILE A N 1
ATOM 699 C CA . ILE A 1 87 ? -1.647 -7.999 8.897 1.00 98.56 87 ILE A CA 1
ATOM 700 C C . ILE A 1 87 ? -2.213 -8.340 10.275 1.00 98.56 87 ILE A C 1
ATOM 702 O O . ILE A 1 87 ? -3.432 -8.442 10.432 1.00 98.56 87 ILE A O 1
ATOM 706 N N . LEU A 1 88 ? -1.348 -8.453 11.285 1.00 98.31 88 LEU A N 1
ATOM 707 C CA . LEU A 1 88 ? -1.753 -8.738 12.662 1.00 98.31 88 LEU A CA 1
ATOM 708 C C . LEU A 1 88 ? -2.505 -7.567 13.311 1.00 98.31 88 LEU A C 1
ATOM 710 O O . LEU A 1 88 ? -3.237 -7.775 14.276 1.00 98.31 88 LEU A O 1
ATOM 714 N N . GLY A 1 89 ? -2.364 -6.346 12.794 1.00 97.44 89 GLY A N 1
ATOM 715 C CA . GLY A 1 89 ? -2.907 -5.135 13.404 1.00 97.44 89 GLY A CA 1
ATOM 716 C C . GLY A 1 89 ? -2.274 -4.847 14.767 1.00 97.44 89 GLY A C 1
ATOM 717 O O . GLY A 1 89 ? -2.990 -4.557 15.723 1.00 97.44 89 GLY A O 1
ATOM 718 N N . TRP A 1 90 ? -0.951 -5.001 14.870 1.00 97.75 90 TRP A N 1
ATOM 719 C CA . TRP A 1 90 ? -0.177 -4.714 16.080 1.00 97.75 90 TRP A CA 1
ATOM 720 C C . TRP A 1 90 ? 0.356 -3.281 16.057 1.00 97.75 90 TRP A C 1
ATOM 722 O O . TRP A 1 90 ? 1.000 -2.889 15.086 1.00 97.75 90 TRP A O 1
ATOM 732 N N . GLN A 1 91 ? 0.097 -2.503 17.111 1.00 96.12 91 GLN A N 1
ATOM 733 C CA . GLN A 1 91 ? 0.408 -1.071 17.203 1.00 96.12 91 GLN A CA 1
ATOM 734 C C . GLN A 1 91 ? -0.032 -0.309 15.944 1.00 96.12 91 GLN A C 1
ATOM 736 O O . GLN A 1 91 ? 0.715 0.507 15.393 1.00 96.12 91 GLN A O 1
ATOM 741 N N . PHE A 1 92 ? -1.251 -0.593 15.467 1.00 96.56 92 PHE A N 1
ATOM 742 C CA . PHE A 1 92 ? -1.657 -0.285 14.089 1.00 96.56 92 PHE A CA 1
ATOM 743 C C . PHE A 1 92 ? -1.600 1.200 13.730 1.00 96.56 92 PHE A C 1
ATOM 745 O O . PHE A 1 92 ? -1.339 1.552 12.586 1.00 96.56 92 PHE A O 1
ATOM 752 N N . ARG A 1 93 ? -1.771 2.086 14.715 1.00 94.31 93 ARG A N 1
ATOM 753 C CA . ARG A 1 93 ? -1.630 3.536 14.518 1.00 94.31 93 ARG A CA 1
ATOM 754 C C . ARG A 1 93 ? -0.272 3.921 13.918 1.00 94.31 93 ARG A C 1
ATOM 756 O O . ARG A 1 93 ? -0.193 4.898 13.184 1.00 94.31 93 ARG A O 1
ATOM 763 N N . TRP A 1 94 ? 0.775 3.168 14.242 1.00 96.75 94 TRP A N 1
ATOM 764 C CA . TRP A 1 94 ? 2.127 3.393 13.741 1.00 96.75 94 TRP A CA 1
ATOM 765 C C . TRP A 1 94 ? 2.477 2.432 12.613 1.00 96.75 94 TRP A C 1
ATOM 767 O O . TRP A 1 94 ? 2.944 2.868 11.563 1.00 96.75 94 TRP A O 1
ATOM 777 N N . THR A 1 95 ? 2.224 1.135 12.803 1.00 97.56 95 THR A N 1
ATOM 778 C CA . THR A 1 95 ? 2.583 0.114 11.807 1.00 97.56 95 THR A CA 1
ATOM 779 C C . THR A 1 95 ? 1.770 0.262 10.524 1.00 97.56 95 THR A C 1
ATOM 781 O O . THR A 1 95 ? 2.325 0.068 9.450 1.00 97.56 95 THR A O 1
ATOM 784 N N . GLY A 1 96 ? 0.512 0.707 10.616 1.00 97.50 96 GLY A N 1
ATOM 785 C CA . GLY A 1 96 ? -0.346 1.080 9.491 1.00 97.50 96 GLY A CA 1
ATOM 786 C C . GLY A 1 96 ? 0.299 2.113 8.572 1.00 97.50 96 GLY A C 1
ATOM 787 O O . GLY A 1 96 ? 0.546 1.840 7.397 1.00 97.50 96 GLY A O 1
ATOM 788 N N . ALA A 1 97 ? 0.603 3.286 9.127 1.00 97.75 97 ALA A N 1
ATOM 789 C CA . ALA A 1 97 ? 1.178 4.398 8.380 1.00 97.75 97 ALA A CA 1
ATOM 790 C C . ALA A 1 97 ? 2.597 4.088 7.880 1.00 97.75 97 ALA A C 1
ATOM 792 O O . ALA A 1 97 ? 2.919 4.355 6.723 1.00 97.75 97 ALA A O 1
ATOM 793 N N . LEU A 1 98 ? 3.439 3.488 8.728 1.00 98.25 98 LEU A N 1
ATOM 794 C CA . LEU A 1 98 ? 4.826 3.201 8.370 1.00 98.25 98 LEU A CA 1
ATOM 795 C C . LEU A 1 98 ? 4.919 2.128 7.280 1.00 98.25 98 LEU A C 1
ATOM 797 O O . LEU A 1 98 ? 5.677 2.301 6.328 1.00 98.25 98 LEU A O 1
ATOM 801 N N . PHE A 1 99 ? 4.113 1.062 7.367 1.00 98.62 99 PHE A N 1
ATOM 802 C CA . PHE A 1 99 ? 4.037 0.061 6.304 1.00 98.62 99 PHE A CA 1
ATOM 803 C C . PHE A 1 99 ? 3.563 0.679 4.988 1.00 98.62 99 PHE A C 1
ATOM 805 O O . PHE A 1 99 ? 4.178 0.434 3.957 1.00 98.62 99 PHE A O 1
ATOM 812 N N . ALA A 1 100 ? 2.519 1.512 5.009 1.00 98.31 100 ALA A N 1
ATOM 813 C CA . AL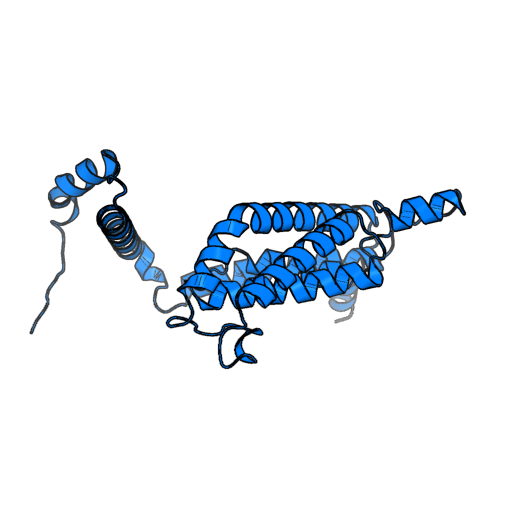A A 1 100 ? 2.015 2.162 3.803 1.00 98.31 100 ALA A CA 1
ATOM 814 C C . ALA A 1 100 ? 3.074 3.025 3.098 1.00 98.31 100 ALA A C 1
ATOM 816 O O . ALA A 1 100 ? 3.228 2.938 1.879 1.00 98.31 100 ALA A O 1
ATOM 817 N N . LEU A 1 101 ? 3.824 3.826 3.861 1.00 98.00 101 LEU A N 1
ATOM 818 C CA . LEU A 1 101 ? 4.894 4.672 3.327 1.00 98.00 101 LEU A CA 1
ATOM 819 C C . LEU A 1 101 ? 6.067 3.846 2.789 1.00 98.00 101 LEU A C 1
ATOM 821 O O . LEU A 1 101 ? 6.550 4.108 1.689 1.00 98.00 101 LEU A O 1
ATOM 825 N N . MET A 1 102 ? 6.500 2.828 3.536 1.00 97.94 102 MET A N 1
ATOM 826 C CA . MET A 1 102 ? 7.579 1.937 3.104 1.00 97.94 102 MET A CA 1
ATOM 827 C C . MET A 1 102 ? 7.186 1.126 1.870 1.00 97.94 102 MET A C 1
ATOM 829 O O . MET A 1 102 ? 7.964 1.030 0.927 1.00 97.94 102 MET A O 1
ATOM 833 N N . PHE A 1 103 ? 5.960 0.609 1.816 1.00 98.00 103 PHE A N 1
ATOM 834 C CA . PHE A 1 103 ? 5.469 -0.124 0.656 1.00 98.00 103 PHE A CA 1
ATOM 835 C C . PHE A 1 103 ? 5.378 0.771 -0.587 1.00 98.00 103 PHE A C 1
ATOM 837 O O . PHE A 1 103 ? 5.814 0.357 -1.660 1.00 98.00 103 PHE A O 1
ATOM 844 N N . LEU A 1 104 ? 4.894 2.014 -0.450 1.00 97.06 104 LEU A N 1
ATOM 845 C CA . LEU A 1 104 ? 4.931 3.005 -1.532 1.00 97.06 104 LEU A CA 1
ATOM 846 C C . LEU A 1 104 ? 6.367 3.229 -2.029 1.00 97.06 104 LEU A C 1
ATOM 848 O O . LEU A 1 104 ? 6.603 3.186 -3.235 1.00 97.06 104 LEU A O 1
ATOM 852 N N . PHE A 1 105 ? 7.321 3.416 -1.114 1.00 96.62 105 PHE A N 1
ATOM 853 C CA . PHE A 1 105 ? 8.731 3.592 -1.463 1.00 96.62 105 PHE A CA 1
ATOM 854 C C . PHE A 1 105 ? 9.297 2.390 -2.216 1.00 96.62 105 PHE A C 1
ATOM 856 O O . PHE A 1 105 ? 9.838 2.573 -3.304 1.00 96.62 105 PHE A O 1
ATOM 863 N N . ILE A 1 106 ? 9.117 1.170 -1.700 1.00 95.69 106 ILE A N 1
ATOM 864 C CA . ILE A 1 106 ? 9.599 -0.057 -2.349 1.00 95.69 106 ILE A CA 1
ATOM 865 C C . ILE A 1 106 ? 9.010 -0.202 -3.756 1.00 95.69 106 ILE A C 1
ATOM 867 O O . ILE A 1 106 ? 9.734 -0.543 -4.690 1.00 95.69 106 ILE A O 1
ATOM 871 N N . MET A 1 107 ? 7.721 0.095 -3.939 1.00 94.94 107 MET A N 1
ATOM 872 C CA . MET A 1 107 ? 7.072 -0.010 -5.248 1.00 94.94 107 MET A CA 1
ATOM 873 C C . MET A 1 107 ? 7.538 1.072 -6.231 1.00 94.94 107 MET A C 1
ATOM 875 O O . MET A 1 107 ? 7.764 0.758 -7.400 1.00 94.94 107 MET A O 1
ATOM 879 N N . CYS A 1 108 ? 7.730 2.315 -5.776 1.00 94.00 108 CYS A N 1
ATOM 880 C CA . CYS A 1 108 ? 8.327 3.381 -6.585 1.00 94.00 108 CYS A CA 1
ATOM 881 C C . CYS A 1 108 ? 9.758 3.032 -6.995 1.00 94.00 108 CYS A C 1
ATOM 883 O O . CYS A 1 108 ? 10.074 3.073 -8.178 1.00 94.00 108 CYS A O 1
ATOM 885 N N . TYR A 1 109 ? 10.586 2.623 -6.033 1.00 93.44 109 TYR A N 1
ATOM 886 C CA . TYR A 1 109 ? 11.981 2.271 -6.261 1.00 93.44 109 TYR A CA 1
ATOM 887 C C . TYR A 1 109 ? 12.108 1.082 -7.219 1.00 93.44 109 TYR A C 1
ATOM 889 O O . TYR A 1 109 ? 12.841 1.153 -8.195 1.00 93.44 109 TYR A O 1
ATOM 897 N N . ARG A 1 110 ? 11.318 0.017 -7.038 1.00 91.19 110 ARG A N 1
ATOM 898 C CA . ARG A 1 110 ? 11.298 -1.135 -7.957 1.00 91.19 110 ARG A CA 1
ATOM 899 C C . ARG A 1 110 ? 10.873 -0.759 -9.382 1.00 91.19 110 ARG A C 1
ATOM 901 O O . ARG A 1 110 ? 11.322 -1.392 -10.335 1.00 91.19 110 ARG A O 1
ATOM 908 N N . ASN A 1 111 ? 10.013 0.244 -9.547 1.00 91.50 111 ASN A N 1
ATOM 909 C CA . ASN A 1 111 ? 9.611 0.725 -10.870 1.00 91.50 111 ASN A CA 1
ATOM 910 C C . ASN A 1 111 ? 10.693 1.572 -11.563 1.00 91.50 111 ASN A C 1
ATOM 912 O O . ASN A 1 111 ? 10.526 1.858 -12.741 1.00 91.50 111 ASN A O 1
ATOM 916 N N . SER A 1 112 ? 11.798 1.906 -10.890 1.00 92.25 112 SER A N 1
ATOM 917 C CA . SER A 1 112 ? 12.899 2.690 -11.464 1.00 92.25 112 SER A CA 1
ATOM 918 C C . SER A 1 112 ? 13.867 1.903 -12.368 1.00 92.25 112 SER A C 1
ATOM 920 O O . SER A 1 112 ? 14.824 2.472 -12.874 1.00 92.25 112 SER A O 1
ATOM 922 N N . TRP A 1 113 ? 13.665 0.592 -12.546 1.00 86.88 113 TRP A N 1
ATOM 923 C CA . TRP A 1 113 ? 14.520 -0.291 -13.372 1.00 86.88 113 TRP A CA 1
ATOM 924 C C . TRP A 1 113 ? 13.754 -1.086 -14.425 1.00 86.88 113 TRP A C 1
ATOM 926 O O . TRP A 1 113 ? 14.300 -1.965 -15.091 1.00 86.88 113 TRP A O 1
ATOM 936 N N . SER A 1 114 ? 12.449 -0.874 -14.516 1.00 67.88 114 SER A N 1
ATOM 937 C CA . SER A 1 114 ? 11.586 -1.696 -15.347 1.00 67.88 114 SER A CA 1
ATOM 938 C C . SER A 1 114 ? 10.541 -0.836 -16.027 1.00 67.88 114 SER A C 1
ATOM 940 O O . SER A 1 114 ? 10.424 0.359 -15.780 1.00 67.88 114 SER A O 1
ATOM 942 N N . MET A 1 115 ? 9.731 -1.478 -16.860 1.00 65.00 115 MET A N 1
ATOM 943 C CA . MET A 1 115 ? 8.518 -0.865 -17.369 1.00 65.00 115 MET A CA 1
ATOM 94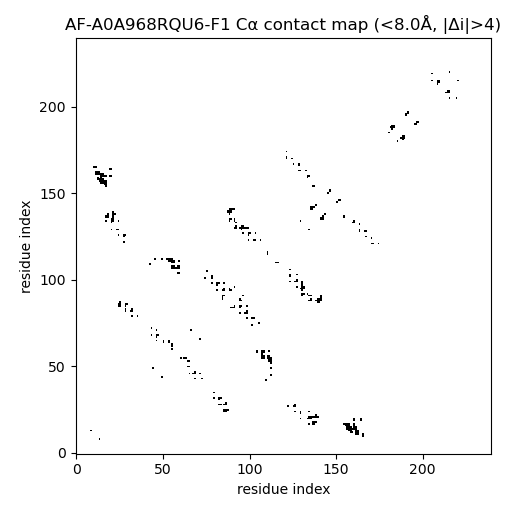4 C C . MET A 1 115 ? 7.642 -0.426 -16.187 1.00 65.00 115 MET A C 1
ATOM 946 O O . MET A 1 115 ? 7.479 -1.168 -15.211 1.00 65.00 115 MET A O 1
ATOM 950 N N . ILE A 1 116 ? 7.073 0.776 -16.268 1.00 73.56 116 ILE A N 1
ATOM 951 C CA . ILE A 1 116 ? 6.161 1.282 -15.243 1.00 73.56 116 ILE A CA 1
ATOM 952 C C . ILE A 1 116 ? 4.891 0.424 -15.274 1.00 73.56 116 ILE A C 1
ATOM 954 O O . ILE A 1 116 ? 3.991 0.617 -16.088 1.00 73.56 116 ILE A O 1
ATOM 958 N N . TYR A 1 117 ? 4.823 -0.561 -14.381 1.00 67.88 117 TYR A N 1
ATOM 959 C CA . TYR A 1 117 ? 3.660 -1.431 -14.251 1.00 67.88 117 TYR A CA 1
ATOM 960 C C . TYR A 1 117 ? 2.629 -0.786 -13.328 1.00 67.88 117 TYR A C 1
ATOM 962 O O . TYR A 1 117 ? 2.794 -0.757 -12.107 1.00 67.88 117 TYR A O 1
ATOM 970 N N . HIS A 1 118 ? 1.518 -0.327 -13.901 1.00 77.75 118 HIS A N 1
ATOM 971 C CA . HIS A 1 118 ? 0.402 0.251 -13.144 1.00 77.75 118 HIS A CA 1
ATOM 972 C C . HIS A 1 118 ? -0.442 -0.792 -12.389 1.00 77.75 118 HIS A C 1
ATOM 974 O O . HIS A 1 118 ? -1.298 -0.433 -11.581 1.00 77.75 118 HIS A O 1
ATOM 980 N N . ASN A 1 119 ? -0.170 -2.081 -12.611 1.00 80.00 119 ASN A N 1
ATOM 981 C CA . ASN A 1 119 ? -0.933 -3.241 -12.135 1.00 80.00 119 ASN A CA 1
ATOM 982 C C . ASN A 1 119 ? -1.149 -3.235 -10.613 1.00 80.00 119 ASN A C 1
ATOM 984 O O . ASN A 1 119 ? -2.162 -3.727 -10.121 1.00 80.00 119 ASN A O 1
ATOM 988 N N . TYR A 1 120 ? -0.190 -2.679 -9.867 1.00 89.62 120 TYR A N 1
ATOM 989 C CA . TYR A 1 120 ? -0.190 -2.677 -8.404 1.00 89.62 120 TYR A CA 1
ATOM 990 C C . TYR A 1 120 ? -0.429 -1.291 -7.792 1.00 89.62 120 TYR A C 1
ATOM 992 O O . TYR A 1 120 ? -0.488 -1.175 -6.569 1.00 89.62 120 TYR A O 1
ATOM 1000 N N . ASN A 1 121 ? -0.634 -0.244 -8.599 1.00 90.69 121 ASN A N 1
ATOM 1001 C CA . ASN A 1 121 ? -0.880 1.108 -8.083 1.00 90.69 121 ASN A CA 1
ATOM 1002 C C . ASN A 1 121 ? -2.176 1.172 -7.261 1.00 90.69 121 ASN A C 1
ATOM 1004 O O . ASN A 1 121 ? -2.220 1.835 -6.226 1.00 90.69 121 ASN A O 1
ATOM 1008 N N . GLY A 1 122 ? -3.205 0.421 -7.672 1.00 93.81 122 GLY A N 1
ATOM 1009 C CA . GLY A 1 122 ? -4.445 0.286 -6.903 1.00 93.81 122 GLY A CA 1
ATOM 1010 C C . GLY A 1 122 ? -4.210 -0.321 -5.517 1.00 93.81 122 GLY A C 1
ATOM 1011 O O . GLY A 1 122 ? -4.704 0.210 -4.526 1.00 93.81 122 GLY A O 1
ATOM 1012 N N . LEU A 1 123 ? -3.384 -1.371 -5.430 1.00 96.06 123 LEU A N 1
ATOM 1013 C CA . LEU A 1 123 ? -3.008 -1.989 -4.157 1.00 96.06 123 LEU A CA 1
ATOM 1014 C C . LEU A 1 123 ? -2.273 -1.000 -3.246 1.00 96.06 123 LEU A C 1
ATOM 1016 O O . LEU A 1 123 ? -2.615 -0.894 -2.070 1.00 96.06 123 LEU A O 1
ATOM 1020 N N . VAL A 1 124 ? -1.282 -0.277 -3.781 1.00 96.75 124 VAL A N 1
ATOM 1021 C CA . VAL A 1 124 ? -0.526 0.735 -3.023 1.00 96.75 124 VAL A CA 1
ATOM 1022 C C . VAL A 1 124 ? -1.476 1.790 -2.458 1.00 96.75 124 VAL A C 1
ATOM 1024 O O . VAL A 1 124 ? -1.420 2.089 -1.267 1.00 96.75 124 VAL A O 1
ATOM 1027 N N . LEU A 1 125 ? -2.399 2.297 -3.280 1.00 96.50 125 LEU A N 1
ATOM 1028 C CA . LEU A 1 125 ? -3.383 3.290 -2.855 1.00 96.50 125 LEU A CA 1
ATOM 1029 C C . LEU A 1 125 ? -4.333 2.742 -1.779 1.00 96.50 125 LEU A C 1
ATOM 1031 O O . LEU A 1 125 ? -4.621 3.433 -0.803 1.00 96.50 125 LEU A O 1
ATOM 1035 N N . HIS A 1 126 ? -4.793 1.495 -1.911 1.00 97.75 126 HIS A N 1
ATOM 1036 C CA . HIS A 1 126 ? -5.634 0.852 -0.896 1.00 97.75 126 HIS A CA 1
ATOM 1037 C C . HIS A 1 126 ? -4.892 0.673 0.427 1.00 97.75 126 HIS A C 1
ATOM 1039 O O . HIS A 1 126 ? -5.438 1.020 1.472 1.00 97.75 126 HIS A O 1
ATOM 1045 N N . ILE A 1 127 ? -3.646 0.190 0.401 1.00 98.25 127 ILE A N 1
ATOM 1046 C CA . ILE A 1 127 ? -2.811 0.062 1.604 1.00 98.25 127 ILE A CA 1
ATOM 1047 C C . ILE A 1 127 ? -2.589 1.434 2.246 1.00 98.25 127 ILE A C 1
ATOM 1049 O O . ILE A 1 127 ? -2.695 1.541 3.466 1.00 98.25 127 ILE A O 1
ATOM 1053 N N . PHE A 1 128 ? -2.358 2.478 1.447 1.00 97.38 128 PHE A N 1
ATOM 1054 C CA . PHE A 1 128 ? -2.181 3.844 1.937 1.00 97.38 128 PHE A CA 1
ATOM 1055 C C . PHE A 1 128 ? -3.424 4.375 2.657 1.00 97.38 128 PHE A C 1
ATOM 1057 O O . PHE A 1 128 ? -3.323 4.861 3.783 1.00 97.38 128 PHE A O 1
ATOM 1064 N N . ILE A 1 129 ? -4.609 4.203 2.061 1.00 97.81 129 ILE A N 1
ATOM 1065 C CA . ILE A 1 129 ? -5.883 4.570 2.697 1.00 97.81 129 ILE A CA 1
ATOM 1066 C C . ILE A 1 129 ? -6.077 3.780 3.998 1.00 97.81 129 ILE A C 1
ATOM 1068 O O . ILE A 1 129 ? -6.375 4.368 5.033 1.00 97.81 129 ILE A O 1
ATOM 1072 N N . ILE A 1 130 ? -5.891 2.457 3.968 1.00 98.06 130 ILE A N 1
ATOM 1073 C CA . ILE A 1 130 ? -6.119 1.585 5.131 1.00 98.06 130 ILE A CA 1
ATOM 1074 C C . ILE A 1 130 ? -5.123 1.888 6.262 1.00 98.06 130 ILE A C 1
ATOM 1076 O O . ILE A 1 130 ? -5.505 1.895 7.431 1.00 98.06 130 ILE A O 1
ATOM 1080 N N . GLY A 1 131 ? -3.858 2.153 5.929 1.00 97.00 131 GLY A N 1
ATOM 1081 C CA . GLY A 1 131 ? -2.804 2.482 6.891 1.00 97.00 131 GLY A CA 1
ATOM 1082 C C . GLY A 1 131 ? -3.031 3.805 7.625 1.00 97.00 131 GLY A C 1
ATOM 1083 O O . GLY A 1 131 ? -2.501 3.985 8.719 1.00 97.00 131 GLY A O 1
ATOM 1084 N N . ALA A 1 132 ? -3.850 4.699 7.062 1.00 96.12 132 ALA A N 1
ATOM 1085 C CA . ALA A 1 132 ? -4.191 5.999 7.638 1.00 96.12 132 ALA A CA 1
ATOM 1086 C C . ALA A 1 132 ? -5.496 6.004 8.462 1.00 96.12 132 ALA A C 1
ATOM 1088 O O . ALA A 1 132 ? -5.879 7.049 8.992 1.00 96.12 132 ALA A O 1
ATOM 1089 N N . VAL A 1 133 ? -6.204 4.873 8.575 1.00 96.06 133 VAL A N 1
ATOM 1090 C CA . VAL A 1 133 ? -7.522 4.799 9.235 1.00 96.06 133 VAL A CA 1
ATOM 1091 C C . VAL A 1 133 ? -7.574 3.729 10.327 1.00 96.06 133 VAL A C 1
ATOM 1093 O O . VAL A 1 133 ? -6.662 2.924 10.496 1.00 96.06 133 VAL A O 1
ATOM 1096 N N . ALA A 1 134 ? -8.667 3.700 11.092 1.00 91.50 134 ALA A N 1
ATOM 1097 C CA . ALA A 1 134 ? -8.873 2.769 12.201 1.00 91.50 134 ALA A CA 1
ATOM 1098 C C . ALA A 1 134 ? -9.224 1.337 11.731 1.00 91.50 134 ALA A C 1
ATOM 1100 O O . ALA A 1 134 ? -10.310 0.820 11.984 1.00 91.50 134 ALA A O 1
ATOM 1101 N N . ALA A 1 135 ? -8.302 0.669 11.031 1.00 94.31 135 ALA A N 1
ATOM 1102 C CA . ALA A 1 135 ? -8.515 -0.674 10.477 1.00 94.31 135 ALA A CA 1
ATOM 1103 C C . ALA A 1 135 ? -8.163 -1.827 11.440 1.00 94.31 135 ALA A C 1
ATOM 1105 O O . ALA A 1 135 ? -8.169 -2.993 11.040 1.00 94.31 135 ALA A O 1
ATOM 1106 N N . ALA A 1 136 ? -7.848 -1.532 12.707 1.00 94.56 136 ALA A N 1
ATOM 1107 C CA . ALA A 1 136 ? -7.456 -2.519 13.720 1.00 94.56 136 ALA A CA 1
ATOM 1108 C C . ALA A 1 136 ? -8.429 -2.655 14.898 1.00 94.56 136 ALA A C 1
ATOM 1110 O O . ALA A 1 136 ? -8.100 -3.303 15.887 1.00 94.56 136 ALA A O 1
ATOM 1111 N N . ASP A 1 137 ? -9.642 -2.118 14.793 1.00 92.62 137 ASP A N 1
ATOM 1112 C CA . ASP A 1 137 ? -10.604 -2.122 15.903 1.00 92.62 137 ASP A CA 1
ATOM 1113 C C . ASP A 1 137 ? -11.405 -3.434 16.048 1.00 92.62 137 ASP A C 1
ATOM 1115 O O . ASP A 1 137 ? -11.962 -3.703 17.114 1.00 92.62 137 ASP A O 1
ATOM 1119 N N . ALA A 1 138 ? -11.443 -4.284 15.014 1.00 92.69 138 ALA A N 1
ATOM 1120 C CA . ALA A 1 138 ? -12.183 -5.555 15.024 1.00 92.69 138 ALA A CA 1
ATOM 1121 C C . ALA A 1 138 ? -11.275 -6.790 15.135 1.00 92.69 138 ALA A C 1
ATOM 1123 O O . ALA A 1 138 ? -11.154 -7.389 16.201 1.00 92.69 138 ALA A O 1
ATOM 1124 N N . ILE A 1 139 ? -10.634 -7.181 14.031 1.00 94.88 139 ILE A N 1
ATOM 1125 C CA . ILE A 1 139 ? -9.770 -8.366 13.960 1.00 94.88 139 ILE A CA 1
ATOM 1126 C C . ILE A 1 139 ? -8.328 -7.871 14.030 1.00 94.88 139 ILE A C 1
ATOM 1128 O O . ILE A 1 139 ? -7.791 -7.398 13.031 1.00 94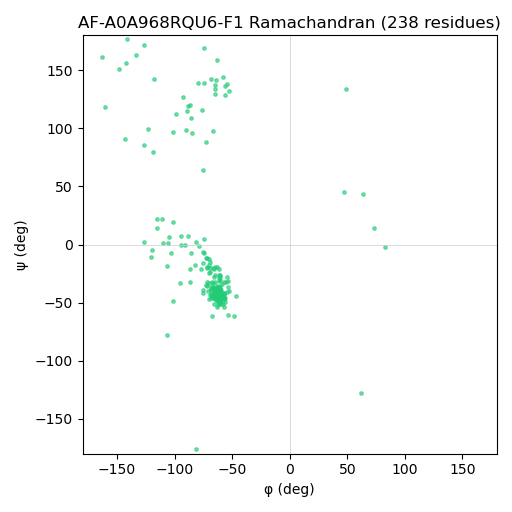.88 139 ILE A O 1
ATOM 1132 N N . SER A 1 140 ? -7.713 -7.884 15.211 1.00 96.44 140 SER A N 1
ATOM 1133 C CA . SER A 1 140 ? -6.311 -7.486 15.395 1.00 96.44 140 SER A CA 1
ATOM 1134 C C . SER A 1 140 ? -5.734 -7.980 16.721 1.00 96.44 140 SER A C 1
ATOM 1136 O O . SER A 1 140 ? -6.467 -8.268 17.674 1.00 96.44 140 SER A O 1
ATOM 1138 N N . LEU A 1 141 ? -4.404 -8.014 16.801 1.00 96.38 141 LEU A N 1
ATOM 1139 C CA . LEU A 1 141 ? -3.677 -8.281 18.034 1.00 96.38 141 LEU A CA 1
ATOM 1140 C C . LEU A 1 141 ? -3.912 -7.169 19.065 1.00 96.38 141 LEU A C 1
ATOM 1142 O O . LEU A 1 141 ? -4.146 -7.470 20.235 1.00 96.38 141 LEU A O 1
ATOM 1146 N N . ASP A 1 142 ? -3.941 -5.901 18.640 1.00 93.94 142 ASP A N 1
ATOM 1147 C CA . ASP A 1 142 ? -4.246 -4.764 19.519 1.00 93.94 142 ASP A CA 1
ATOM 1148 C C . ASP A 1 142 ? -5.616 -4.918 20.190 1.00 93.94 142 ASP A C 1
ATOM 1150 O O . ASP A 1 142 ? -5.768 -4.694 21.395 1.00 93.94 142 ASP A O 1
ATOM 1154 N N . ARG A 1 143 ? -6.625 -5.336 19.419 1.00 92.25 143 ARG A N 1
ATOM 1155 C CA . ARG A 1 143 ? -7.983 -5.571 19.912 1.00 92.25 143 ARG A CA 1
ATOM 1156 C C . ARG A 1 143 ? -8.039 -6.756 20.861 1.00 92.25 143 ARG A C 1
ATOM 1158 O O . ARG A 1 143 ? -8.669 -6.659 21.913 1.00 92.25 143 ARG A O 1
ATOM 1165 N N . TRP A 1 144 ? -7.361 -7.848 20.527 1.00 92.31 144 TRP A N 1
ATOM 1166 C CA . TRP A 1 144 ? -7.273 -9.021 21.391 1.00 92.31 144 TRP A CA 1
ATOM 1167 C C . TRP A 1 144 ? -6.612 -8.695 22.741 1.00 92.31 144 TRP A C 1
ATOM 1169 O O . TRP A 1 144 ? -7.155 -9.041 23.794 1.00 92.31 144 TRP A O 1
ATOM 1179 N N . LEU A 1 145 ? -5.503 -7.945 22.735 1.00 91.44 145 LEU A N 1
ATOM 1180 C CA . LEU A 1 145 ? -4.826 -7.476 23.950 1.00 91.44 145 LEU A CA 1
ATOM 1181 C C . LEU A 1 145 ? -5.716 -6.546 24.791 1.00 91.44 145 LEU A C 1
ATOM 1183 O O . LEU A 1 145 ? -5.717 -6.644 26.020 1.00 91.44 145 LEU A O 1
ATOM 1187 N N . LYS A 1 146 ? -6.497 -5.663 24.153 1.00 88.69 146 LYS A N 1
ATOM 1188 C CA . LYS A 1 146 ? -7.464 -4.790 24.843 1.00 88.69 146 LYS A CA 1
ATOM 1189 C C . LYS A 1 146 ? -8.628 -5.579 25.448 1.00 88.69 146 LYS A C 1
ATOM 1191 O O . LYS A 1 146 ? -8.979 -5.333 26.599 1.00 88.69 146 LYS A O 1
ATOM 1196 N N . ASN A 1 147 ? -9.184 -6.552 24.726 1.00 88.25 147 ASN A N 1
ATOM 1197 C CA . ASN A 1 147 ? -10.298 -7.376 25.210 1.00 88.25 147 ASN A CA 1
ATOM 1198 C C . ASN A 1 147 ? -9.908 -8.238 26.416 1.00 88.25 147 ASN A C 1
ATOM 1200 O O . ASN A 1 147 ? -10.734 -8.438 27.300 1.00 88.25 147 ASN A O 1
ATOM 1204 N N . ARG A 1 148 ? -8.648 -8.690 26.504 1.00 85.88 148 ARG A N 1
ATOM 1205 C CA . ARG A 1 148 ? -8.127 -9.355 27.713 1.00 85.88 148 ARG A CA 1
ATOM 1206 C C . ARG A 1 148 ? -8.219 -8.472 28.960 1.00 85.88 148 ARG A C 1
ATOM 1208 O O . ARG A 1 148 ? -8.425 -8.993 30.047 1.00 85.88 148 ARG A O 1
ATOM 1215 N N . LYS A 1 149 ? -8.056 -7.154 28.806 1.00 86.50 149 LYS A N 1
ATOM 1216 C CA . LYS A 1 149 ? -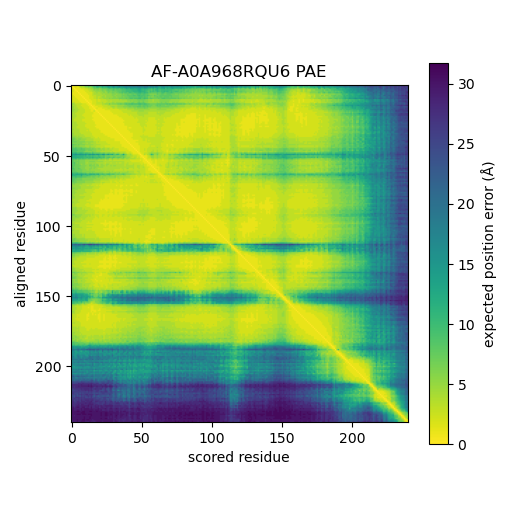8.144 -6.186 29.910 1.00 86.50 149 LYS A CA 1
ATOM 1217 C C . LYS A 1 149 ? -9.577 -5.713 30.170 1.00 86.50 149 LYS A C 1
ATOM 1219 O O . LYS A 1 149 ? -9.900 -5.410 31.309 1.00 86.50 149 LYS A O 1
ATOM 1224 N N . ASN A 1 150 ? -10.416 -5.635 29.134 1.00 82.88 150 ASN A N 1
ATOM 1225 C CA . ASN A 1 150 ? -11.815 -5.206 29.225 1.00 82.88 150 ASN A CA 1
ATOM 1226 C C . ASN A 1 150 ? -12.712 -6.006 28.255 1.00 82.88 150 ASN A C 1
ATOM 1228 O O . ASN A 1 150 ? -12.904 -5.589 27.107 1.00 82.88 150 ASN A O 1
ATOM 1232 N N . PRO A 1 151 ? -13.296 -7.137 28.699 1.00 77.06 151 PRO A N 1
ATOM 1233 C CA . PRO A 1 151 ? -14.080 -8.035 27.841 1.00 77.06 151 PRO A CA 1
ATOM 1234 C C . PRO A 1 151 ? -15.390 -7.428 27.314 1.00 77.06 151 PRO A C 1
ATOM 1236 O O . PRO A 1 151 ? -15.946 -7.905 26.327 1.00 77.06 151 PRO A O 1
ATOM 1239 N N . THR A 1 152 ? -15.899 -6.380 27.964 1.00 74.62 152 THR A N 1
ATOM 1240 C CA . THR A 1 152 ? -17.207 -5.770 27.675 1.00 74.62 152 THR A CA 1
ATOM 1241 C C . THR A 1 152 ? -17.171 -4.719 26.564 1.00 74.62 152 THR A C 1
ATOM 1243 O O . THR A 1 152 ? -18.228 -4.264 26.126 1.00 74.62 152 THR A O 1
ATOM 1246 N N . LEU A 1 153 ? -15.989 -4.336 26.065 1.00 75.50 153 LEU A N 1
ATOM 1247 C CA . LEU A 1 153 ? -15.858 -3.291 25.049 1.00 75.50 153 LEU A CA 1
ATOM 1248 C C . LEU A 1 153 ? -16.341 -3.807 23.681 1.00 75.50 153 LEU A C 1
ATOM 1250 O O . LEU A 1 153 ? -15.546 -4.311 22.889 1.00 75.50 153 LEU A O 1
ATOM 1254 N N . ARG A 1 154 ? -17.633 -3.692 23.363 1.00 73.94 154 ARG A N 1
ATOM 1255 C CA . ARG A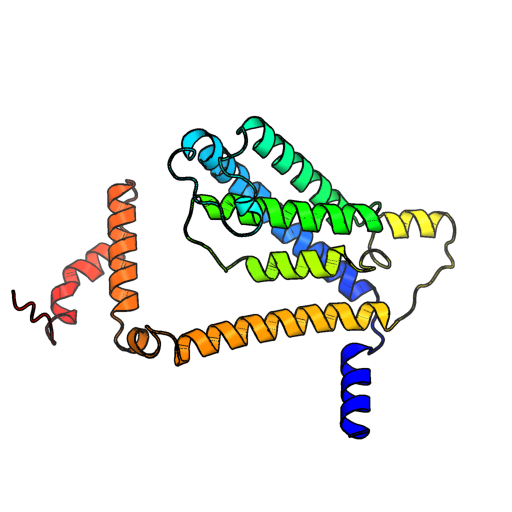 1 154 ? -18.163 -3.960 22.014 1.00 73.94 154 ARG A CA 1
ATOM 1256 C C . ARG A 1 154 ? -18.109 -2.688 21.171 1.00 73.94 154 ARG A C 1
ATOM 1258 O O . ARG A 1 154 ? -18.738 -1.694 21.509 1.00 73.94 154 ARG A O 1
ATOM 1265 N N . ILE A 1 155 ? -17.358 -2.734 20.073 1.00 82.81 155 ILE A N 1
ATOM 1266 C CA . ILE A 1 155 ? -17.312 -1.648 19.092 1.00 82.81 155 ILE A CA 1
ATOM 1267 C C . ILE A 1 155 ? -18.420 -1.927 18.080 1.00 82.81 155 ILE A C 1
ATOM 1269 O O . ILE A 1 155 ? -18.406 -2.962 17.416 1.00 82.81 155 ILE A O 1
ATOM 1273 N N . GLY A 1 156 ? -19.417 -1.046 18.043 1.00 87.75 156 GLY A N 1
ATOM 1274 C CA . GLY A 1 156 ? -20.545 -1.140 17.122 1.00 87.75 156 GLY A CA 1
ATOM 1275 C C . GLY A 1 156 ? -20.223 -0.596 15.731 1.00 87.75 156 GLY A C 1
ATOM 1276 O O . GLY A 1 156 ? -19.102 -0.182 15.432 1.00 87.75 156 GLY A O 1
ATOM 1277 N N . GLN A 1 157 ? -21.241 -0.572 14.873 1.00 93.81 157 GLN A N 1
ATOM 1278 C CA . GLN A 1 157 ? -21.141 0.079 13.571 1.00 93.81 157 GLN A CA 1
ATOM 1279 C C . GLN A 1 157 ? -20.942 1.586 13.748 1.00 93.81 157 GLN A C 1
ATOM 1281 O O . GLN A 1 157 ? -21.604 2.212 14.575 1.00 93.81 157 GLN A O 1
ATOM 1286 N N . HIS A 1 158 ? -20.049 2.172 12.956 1.00 94.44 158 HIS A N 1
ATOM 1287 C CA . HIS A 1 158 ? -19.749 3.598 13.034 1.00 94.44 158 HIS A CA 1
ATOM 1288 C C . HIS A 1 158 ? -19.374 4.158 11.659 1.00 94.44 158 HIS A C 1
ATOM 1290 O O . HIS A 1 158 ? -18.839 3.447 10.804 1.00 94.44 158 HIS A O 1
ATOM 1296 N N . TRP A 1 159 ? -19.650 5.443 11.430 1.00 94.25 159 TRP A N 1
ATOM 1297 C CA . TRP A 1 159 ? -19.392 6.113 10.147 1.00 94.25 159 TRP A CA 1
ATOM 1298 C C . TRP A 1 159 ? -17.897 6.201 9.812 1.00 94.25 159 TRP A C 1
ATOM 1300 O O . TRP A 1 159 ? -17.524 6.228 8.640 1.00 94.25 159 TRP A O 1
ATOM 1310 N N . GLN A 1 160 ? -17.029 6.199 10.832 1.00 94.81 160 GLN A N 1
ATOM 1311 C CA . GLN A 1 160 ? -15.569 6.242 10.672 1.00 94.81 160 GLN A CA 1
ATOM 1312 C C . GLN A 1 160 ? -15.023 5.032 9.912 1.00 94.81 160 GLN A C 1
ATOM 1314 O O . GLN A 1 160 ? -13.982 5.137 9.270 1.00 94.81 160 GLN A O 1
ATOM 1319 N N . TYR A 1 161 ? -15.735 3.904 9.955 1.00 95.44 161 TYR A N 1
ATOM 1320 C CA . TYR A 1 161 ? -15.396 2.719 9.174 1.00 95.44 161 TYR A CA 1
ATOM 1321 C C . TYR A 1 161 ? -16.007 2.764 7.766 1.00 95.44 161 TYR A C 1
ATOM 1323 O O . TYR A 1 161 ? -15.517 2.090 6.865 1.00 95.44 161 TYR A O 1
ATOM 1331 N N . GLY A 1 162 ? -17.057 3.572 7.574 1.00 94.88 162 GLY A N 1
ATOM 1332 C CA . GLY A 1 162 ? -17.828 3.736 6.340 1.00 94.88 162 GLY A CA 1
ATOM 1333 C C . GLY A 1 162 ? -17.034 4.388 5.222 1.00 94.88 162 GLY A C 1
ATOM 1334 O O . GLY A 1 162 ? -16.804 3.795 4.163 1.00 94.88 162 GLY A O 1
ATOM 1335 N N . TRP A 1 163 ? -16.596 5.617 5.486 1.00 96.62 163 TRP A N 1
ATOM 1336 C CA . TRP A 1 163 ? -15.967 6.468 4.482 1.00 96.62 163 TRP A CA 1
ATOM 1337 C C . TRP A 1 163 ? -14.674 5.891 3.884 1.00 96.62 163 TRP A C 1
ATOM 1339 O O . TRP A 1 163 ? -14.507 6.042 2.672 1.00 96.62 163 TRP A O 1
ATOM 1349 N N . PRO A 1 164 ? -13.790 5.169 4.615 1.00 96.94 164 PRO A N 1
ATOM 1350 C CA . PRO A 1 164 ? -12.581 4.615 4.011 1.00 96.94 164 PRO A CA 1
ATOM 1351 C C . PRO A 1 164 ? -12.900 3.497 3.017 1.00 96.94 164 PRO A C 1
ATOM 1353 O O . PRO A 1 164 ? -12.290 3.427 1.954 1.00 96.94 164 PRO A O 1
ATOM 1356 N N . VAL A 1 165 ? -13.899 2.652 3.310 1.00 96.25 165 VAL A N 1
ATOM 1357 C CA . VAL A 1 165 ? -14.357 1.616 2.367 1.00 96.25 165 VAL A CA 1
ATOM 1358 C C . VAL A 1 165 ? -14.909 2.262 1.100 1.00 96.25 165 VAL A C 1
ATOM 1360 O O . VAL A 1 165 ? -14.592 1.830 -0.006 1.00 96.25 165 VAL A O 1
ATOM 1363 N N . LYS A 1 166 ? -15.692 3.336 1.244 1.00 96.56 166 LYS A N 1
ATOM 1364 C CA . LYS A 1 166 ? -16.194 4.100 0.097 1.00 96.56 166 LYS A CA 1
ATOM 1365 C C . LYS A 1 166 ? -15.065 4.752 -0.688 1.00 96.56 166 LYS A C 1
ATOM 1367 O O . LYS A 1 166 ? -15.100 4.699 -1.911 1.00 96.56 166 LYS A O 1
ATOM 1372 N N . LEU A 1 167 ? -14.043 5.280 -0.018 1.00 97.31 167 LEU A N 1
ATOM 1373 C CA . LEU A 1 167 ? -12.872 5.853 -0.675 1.00 97.31 167 LEU A CA 1
ATOM 1374 C C . LEU A 1 167 ? -12.112 4.803 -1.494 1.00 97.31 167 LEU A C 1
ATOM 1376 O O . LEU A 1 167 ? -11.764 5.076 -2.636 1.00 97.31 167 LEU A O 1
ATOM 1380 N N . ILE A 1 168 ? -11.926 3.592 -0.961 1.00 96.94 168 ILE A N 1
ATOM 1381 C CA . ILE A 1 168 ? -11.316 2.456 -1.676 1.00 96.94 168 ILE A CA 1
ATOM 1382 C C . ILE A 1 168 ? -12.132 2.085 -2.922 1.00 96.94 168 ILE A C 1
ATOM 1384 O O . ILE A 1 168 ? -11.568 1.911 -4.008 1.00 96.94 168 ILE A O 1
ATOM 1388 N N . CYS A 1 169 ? -13.461 2.000 -2.800 1.00 96.44 169 CYS A N 1
ATOM 1389 C CA . CYS A 1 169 ? -14.343 1.749 -3.942 1.00 96.44 169 CYS A CA 1
ATOM 1390 C C . CYS A 1 169 ? -14.237 2.864 -4.991 1.00 96.44 169 CYS A C 1
ATOM 1392 O O . CYS A 1 169 ? -14.038 2.570 -6.166 1.00 96.44 169 CYS A O 1
ATOM 1394 N N . THR A 1 170 ? -14.317 4.129 -4.575 1.00 96.81 170 THR A N 1
ATOM 1395 C CA . THR A 1 170 ? -14.208 5.293 -5.465 1.00 96.81 170 THR A CA 1
ATOM 1396 C C . THR A 1 170 ? -12.857 5.327 -6.166 1.00 96.81 170 THR A C 1
ATOM 1398 O O . THR A 1 170 ? -12.815 5.477 -7.380 1.00 96.81 170 THR A O 1
ATOM 1401 N N . ALA A 1 171 ? -11.759 5.113 -5.440 1.00 95.88 171 ALA A N 1
ATOM 1402 C CA . ALA A 1 171 ? -10.419 5.033 -6.012 1.00 95.88 171 ALA A CA 1
ATOM 1403 C C . ALA A 1 171 ? -10.325 3.936 -7.083 1.00 95.88 171 ALA A C 1
ATOM 1405 O O . ALA A 1 171 ? -9.757 4.155 -8.153 1.00 95.88 171 ALA A O 1
ATOM 1406 N N . THR A 1 172 ? -10.936 2.778 -6.826 1.00 95.38 172 THR A N 1
ATOM 1407 C CA . THR A 1 172 ? -11.002 1.677 -7.795 1.00 95.38 172 THR A CA 1
ATOM 1408 C C . THR A 1 172 ? -11.788 2.096 -9.034 1.00 95.38 172 THR A C 1
ATOM 1410 O O . THR A 1 172 ? -11.257 2.038 -10.138 1.00 95.38 172 THR A O 1
ATOM 1413 N N . VAL A 1 173 ? -13.018 2.587 -8.864 1.00 96.62 173 VAL A N 1
ATOM 1414 C CA . VAL A 1 173 ? -13.877 3.022 -9.977 1.00 96.62 173 VAL A CA 1
ATOM 1415 C C . VAL A 1 173 ? -13.199 4.104 -10.811 1.00 96.62 173 VAL A C 1
ATOM 1417 O O . VAL A 1 173 ? -13.178 3.992 -12.031 1.00 96.62 173 VAL A O 1
ATOM 1420 N N . VAL A 1 174 ? -12.597 5.112 -10.176 1.00 95.50 174 VAL A N 1
ATOM 1421 C CA . VAL A 1 174 ? -11.869 6.185 -10.866 1.00 95.50 174 VAL A CA 1
ATOM 1422 C C . VAL A 1 174 ? -10.684 5.624 -11.646 1.00 95.50 174 VAL A C 1
ATOM 1424 O O . VAL A 1 174 ? -10.511 5.981 -12.804 1.00 95.50 174 VAL A O 1
ATOM 1427 N N . THR A 1 175 ? -9.908 4.704 -11.069 1.00 92.56 175 THR A N 1
ATOM 1428 C CA . THR A 1 175 ? -8.774 4.078 -11.772 1.00 92.56 175 THR A CA 1
ATOM 1429 C C . THR A 1 175 ? -9.236 3.343 -13.034 1.00 92.56 175 THR A C 1
ATOM 1431 O O . THR A 1 175 ? -8.659 3.530 -14.104 1.00 92.56 175 THR A O 1
ATOM 1434 N N . TYR A 1 176 ? -10.304 2.545 -12.936 1.00 91.31 176 TYR A N 1
ATOM 1435 C CA . TYR A 1 176 ? -10.860 1.831 -14.090 1.00 91.31 176 TYR A CA 1
ATOM 1436 C C . TYR A 1 176 ? -11.496 2.773 -15.114 1.00 91.31 176 TYR A C 1
ATOM 1438 O O . TYR A 1 176 ? -11.319 2.569 -16.313 1.00 91.31 176 TYR A O 1
ATOM 1446 N N . LEU A 1 177 ? -12.189 3.818 -14.659 1.00 94.56 177 LEU A N 1
ATOM 1447 C CA . LEU A 1 177 ? -12.766 4.836 -15.530 1.00 94.56 177 LEU A CA 1
ATOM 1448 C C . LEU A 1 177 ? -11.672 5.551 -16.325 1.00 94.56 177 LEU A C 1
ATOM 1450 O O . LEU A 1 177 ? -11.764 5.617 -17.543 1.00 94.56 177 LEU A O 1
ATOM 1454 N N . LEU A 1 178 ? -10.619 6.030 -15.659 1.00 91.38 178 LEU A N 1
ATOM 1455 C CA . LEU A 1 178 ? -9.495 6.699 -16.315 1.00 91.38 178 LEU A CA 1
ATOM 1456 C C . LEU A 1 178 ? -8.770 5.761 -17.284 1.00 91.38 178 LEU A C 1
ATOM 1458 O O . LEU A 1 178 ? -8.445 6.172 -18.392 1.00 91.38 178 LEU A O 1
ATOM 1462 N N . SER A 1 179 ? -8.578 4.491 -16.913 1.00 87.31 179 SER A N 1
ATOM 1463 C CA . SER A 1 179 ? -8.014 3.487 -17.824 1.00 87.31 179 SER A CA 1
ATOM 1464 C C . SER A 1 179 ? -8.901 3.254 -19.053 1.00 87.31 179 SER A C 1
ATOM 1466 O O . SER A 1 179 ? -8.386 3.121 -20.161 1.00 87.31 179 SER A O 1
ATOM 1468 N N . GLY A 1 180 ? -10.224 3.229 -18.879 1.00 88.19 180 GLY A N 1
ATOM 1469 C CA . GLY A 1 180 ? -11.181 3.124 -19.981 1.00 88.19 180 GLY A CA 1
ATOM 1470 C C . GLY A 1 180 ? -11.163 4.354 -20.887 1.00 88.19 180 GLY A C 1
ATOM 1471 O O . GLY A 1 180 ? -11.082 4.215 -22.101 1.00 88.19 180 GLY A O 1
ATOM 1472 N N . LEU A 1 181 ? -11.162 5.557 -20.308 1.00 90.81 181 LEU A N 1
ATOM 1473 C CA . LEU A 1 181 ? -11.074 6.811 -21.059 1.00 90.81 181 LEU A CA 1
ATOM 1474 C C . LEU A 1 181 ? -9.763 6.902 -21.846 1.00 90.81 181 LEU A C 1
ATOM 1476 O O . LEU A 1 181 ? -9.793 7.254 -23.018 1.00 90.81 181 LEU A O 1
ATOM 1480 N N . ALA A 1 182 ? -8.635 6.509 -21.251 1.00 86.38 182 ALA A N 1
ATOM 1481 C CA . ALA A 1 182 ? -7.350 6.466 -21.947 1.00 86.38 182 ALA A CA 1
ATOM 1482 C C . ALA A 1 182 ? -7.368 5.517 -23.158 1.00 86.38 182 ALA A C 1
ATOM 1484 O O . ALA A 1 182 ? -6.699 5.781 -24.149 1.00 86.38 182 ALA A O 1
ATOM 1485 N N . LYS A 1 183 ? -8.168 4.445 -23.118 1.00 81.25 183 LYS A N 1
ATOM 1486 C CA . LYS A 1 183 ? -8.360 3.548 -24.269 1.00 81.25 183 LYS A CA 1
ATOM 1487 C C . LYS A 1 183 ? -9.281 4.112 -25.345 1.00 81.25 183 LYS A C 1
ATOM 1489 O O . LYS A 1 183 ? -9.231 3.628 -26.458 1.00 81.25 183 LYS A O 1
ATOM 1494 N N . ILE A 1 184 ? -10.134 5.082 -25.033 1.00 87.25 184 ILE A N 1
ATOM 1495 C CA . ILE A 1 184 ? -11.060 5.676 -26.013 1.00 87.25 184 ILE A CA 1
ATOM 1496 C C . ILE A 1 184 ? -10.474 6.954 -26.619 1.00 87.25 184 ILE A C 1
ATOM 1498 O O . ILE A 1 184 ? -10.742 7.266 -27.775 1.00 87.25 184 ILE A O 1
ATOM 1502 N N . PHE A 1 185 ? -9.695 7.696 -25.833 1.00 86.56 185 PHE A N 1
ATOM 1503 C CA . PHE A 1 185 ? -9.225 9.038 -26.173 1.00 86.56 185 PHE A CA 1
ATOM 1504 C C . PHE A 1 185 ? -7.699 9.170 -26.237 1.00 86.56 185 PHE A C 1
ATOM 1506 O O . PHE A 1 185 ? -7.214 10.251 -26.550 1.00 86.56 185 PHE A O 1
ATOM 1513 N N . GLY A 1 186 ? -6.941 8.126 -25.892 1.00 80.00 186 GLY A N 1
ATOM 1514 C CA . GLY A 1 186 ? -5.480 8.155 -25.972 1.00 80.00 186 GLY A CA 1
ATOM 1515 C C . GLY A 1 186 ? -4.962 8.056 -27.405 1.00 80.00 186 GLY A C 1
ATOM 1516 O O . GLY A 1 186 ? -5.698 7.710 -28.322 1.00 80.00 186 GLY A O 1
ATOM 1517 N N . ASP A 1 187 ? -3.666 8.293 -27.584 1.00 75.19 187 ASP A N 1
ATOM 1518 C CA . ASP A 1 187 ? -3.038 8.324 -28.914 1.00 75.19 187 ASP A CA 1
ATOM 1519 C C . ASP A 1 187 ? -3.156 6.990 -29.673 1.00 75.19 187 ASP A C 1
ATOM 1521 O O . ASP A 1 187 ? -3.195 6.977 -30.893 1.00 75.19 187 ASP A O 1
ATOM 1525 N N . LEU A 1 188 ? -3.277 5.876 -28.940 1.00 67.19 188 LEU A N 1
ATOM 1526 C CA . LEU A 1 188 ? -3.461 4.511 -29.460 1.00 67.19 188 LEU A CA 1
ATOM 1527 C C . LEU A 1 188 ? -4.931 4.036 -29.363 1.00 67.19 188 LEU A C 1
ATOM 1529 O O . LEU A 1 188 ? -5.196 2.831 -29.323 1.00 67.19 188 LEU A O 1
ATOM 1533 N N . ALA A 1 189 ? -5.882 4.971 -29.228 1.00 74.50 189 ALA A N 1
ATOM 1534 C CA . ALA A 1 189 ? -7.270 4.738 -28.812 1.00 74.50 189 ALA A CA 1
ATOM 1535 C C . ALA A 1 189 ? -7.972 3.599 -29.547 1.00 74.50 189 ALA A C 1
ATOM 1537 O O . ALA A 1 189 ? -8.409 2.642 -28.924 1.00 74.50 189 ALA A O 1
ATOM 1538 N N . TRP A 1 190 ? -8.118 3.701 -30.862 1.00 76.25 190 TRP A N 1
ATOM 1539 C CA . TRP A 1 190 ? -8.835 2.701 -31.655 1.00 76.25 190 TRP A CA 1
ATOM 1540 C C . TRP A 1 190 ? -7.889 1.778 -32.423 1.00 76.25 190 TRP A C 1
ATOM 1542 O O . TRP A 1 190 ? -8.329 0.759 -32.949 1.00 76.25 190 TRP A O 1
ATOM 1552 N N . ASP A 1 191 ? -6.588 2.068 -32.402 1.00 72.19 191 ASP A N 1
ATOM 1553 C CA . ASP A 1 191 ? -5.551 1.334 -33.134 1.00 72.19 191 ASP A CA 1
ATOM 1554 C C . ASP A 1 191 ? -5.389 -0.113 -32.646 1.00 72.19 191 ASP A C 1
ATOM 1556 O O . ASP A 1 191 ? -4.886 -0.974 -33.360 1.00 72.19 191 ASP A O 1
ATOM 1560 N N . TRP A 1 192 ? -5.862 -0.443 -31.441 1.00 69.50 192 TRP A N 1
ATOM 1561 C CA . TRP A 1 192 ? -5.899 -1.836 -30.988 1.00 69.50 192 TRP A CA 1
ATOM 1562 C C . TRP A 1 192 ? -6.964 -2.678 -31.709 1.00 69.50 192 TRP A C 1
ATOM 1564 O O . TRP A 1 192 ? -6.836 -3.903 -31.724 1.00 69.50 192 TRP A O 1
ATOM 1574 N N . ILE A 1 193 ? -7.992 -2.068 -32.319 1.00 76.56 193 ILE A N 1
ATOM 1575 C CA . ILE A 1 193 ? -9.044 -2.800 -33.046 1.00 76.56 193 ILE A CA 1
ATOM 1576 C C . ILE A 1 193 ? -8.498 -3.464 -34.312 1.00 76.56 193 ILE A C 1
ATOM 1578 O O . ILE A 1 193 ? -8.958 -4.551 -34.661 1.00 76.56 193 ILE A O 1
ATOM 1582 N N . SER A 1 194 ? -7.499 -2.873 -34.975 1.00 76.06 194 SER A N 1
ATOM 1583 C CA . SER A 1 194 ? -6.882 -3.472 -36.171 1.00 76.06 194 SER A CA 1
ATOM 1584 C C . SER A 1 194 ? -6.035 -4.715 -35.854 1.00 76.06 194 SER A C 1
ATOM 1586 O O . SER A 1 194 ? -5.667 -5.477 -36.753 1.00 76.06 194 SER A O 1
ATOM 1588 N N . GLY A 1 195 ? -5.737 -4.951 -34.570 1.00 71.31 195 GLY A N 1
ATOM 1589 C CA . GLY A 1 195 ? -4.932 -6.073 -34.093 1.00 71.31 195 GLY A CA 1
ATOM 1590 C C . GLY A 1 195 ? -3.420 -5.850 -34.186 1.00 71.31 195 GLY A C 1
ATOM 1591 O O . GLY A 1 195 ? -2.663 -6.701 -33.715 1.00 71.31 195 GLY A O 1
ATOM 1592 N N . ASP A 1 196 ? -2.957 -4.715 -34.713 1.00 74.25 196 ASP A N 1
ATOM 1593 C CA . ASP A 1 196 ? -1.525 -4.448 -34.920 1.00 74.25 196 ASP A CA 1
ATOM 1594 C C . ASP A 1 196 ? -0.757 -4.320 -33.599 1.00 74.25 196 ASP A C 1
ATOM 1596 O O . ASP A 1 196 ? 0.350 -4.849 -33.446 1.00 74.25 196 ASP A O 1
ATOM 1600 N N . ALA A 1 197 ? -1.386 -3.727 -32.581 1.00 71.12 197 ALA A N 1
ATOM 1601 C CA . ALA A 1 197 ? -0.854 -3.689 -31.219 1.00 71.12 197 ALA A CA 1
ATOM 1602 C C . ALA A 1 197 ? -0.675 -5.098 -30.615 1.00 71.12 197 ALA A C 1
ATOM 1604 O O . ALA A 1 197 ? 0.298 -5.362 -29.912 1.00 71.12 197 ALA A O 1
ATOM 1605 N N . MET A 1 198 ? -1.587 -6.032 -30.901 1.00 71.38 198 MET A N 1
ATOM 1606 C CA . MET A 1 198 ? -1.476 -7.406 -30.402 1.00 71.38 198 MET A CA 1
ATOM 1607 C C . MET A 1 198 ? -0.405 -8.190 -31.168 1.00 71.38 198 MET A C 1
ATOM 1609 O O . MET A 1 198 ? 0.394 -8.890 -30.549 1.00 71.38 198 MET A O 1
ATOM 1613 N N . ARG A 1 199 ? -0.334 -8.028 -32.498 1.00 74.81 199 ARG A N 1
ATOM 1614 C CA . ARG A 1 199 ? 0.705 -8.649 -33.340 1.00 74.81 199 ARG A CA 1
ATOM 1615 C C . ARG A 1 199 ? 2.107 -8.203 -32.922 1.00 74.81 199 ARG A C 1
ATOM 1617 O O . ARG A 1 199 ? 2.984 -9.045 -32.749 1.00 74.81 199 ARG A O 1
ATOM 1624 N N . SER A 1 200 ? 2.303 -6.903 -32.701 1.00 76.12 200 SER A N 1
ATOM 1625 C CA . SER A 1 200 ? 3.588 -6.351 -32.250 1.00 76.12 200 SER A CA 1
ATOM 1626 C C . SER A 1 200 ? 3.989 -6.859 -30.863 1.00 76.12 200 SER A C 1
ATOM 1628 O O . SER A 1 200 ? 5.134 -7.268 -30.681 1.00 76.12 200 SER A O 1
ATOM 1630 N N . GLN A 1 201 ? 3.062 -6.929 -29.899 1.00 75.69 201 GLN A N 1
ATOM 1631 C CA . GLN A 1 201 ? 3.373 -7.492 -28.578 1.00 75.69 201 GLN A CA 1
ATOM 1632 C C . GLN A 1 201 ? 3.727 -8.981 -28.631 1.00 75.69 201 GLN A C 1
ATOM 1634 O O . GLN A 1 201 ? 4.661 -9.405 -27.952 1.00 75.69 201 GLN A O 1
ATOM 1639 N N . VAL A 1 202 ? 3.027 -9.761 -29.458 1.00 78.44 202 VAL A N 1
ATOM 1640 C CA . VAL A 1 202 ? 3.319 -11.185 -29.679 1.00 78.44 202 VAL A CA 1
ATOM 1641 C C . VAL A 1 202 ? 4.704 -11.375 -30.313 1.00 78.44 202 VAL A C 1
ATOM 1643 O O . VAL A 1 202 ? 5.470 -12.223 -29.857 1.00 78.44 202 VAL A O 1
ATOM 1646 N N . ALA A 1 203 ? 5.063 -10.554 -31.305 1.00 77.94 203 ALA A N 1
ATOM 1647 C CA . ALA A 1 203 ? 6.383 -10.590 -31.935 1.00 77.94 203 ALA A CA 1
ATOM 1648 C C . ALA A 1 203 ? 7.511 -10.218 -30.954 1.00 77.94 203 ALA A C 1
ATOM 1650 O O . ALA A 1 203 ? 8.523 -10.915 -30.878 1.00 77.94 203 ALA A O 1
ATOM 1651 N N . VAL A 1 204 ? 7.324 -9.158 -30.158 1.00 75.62 204 VAL A N 1
ATOM 1652 C CA . VAL A 1 204 ? 8.303 -8.723 -29.144 1.00 75.62 204 VAL A CA 1
ATOM 1653 C C . VAL A 1 204 ? 8.484 -9.772 -28.044 1.00 75.62 204 VAL A C 1
ATOM 1655 O O . VAL A 1 204 ? 9.613 -10.027 -27.626 1.00 75.62 204 VAL A O 1
ATOM 1658 N N . ASP A 1 205 ? 7.400 -10.390 -27.565 1.00 74.75 205 ASP A N 1
ATOM 1659 C CA . ASP A 1 205 ? 7.468 -11.446 -26.546 1.00 74.75 205 ASP A CA 1
ATOM 1660 C C . ASP A 1 205 ? 8.242 -12.674 -27.046 1.00 74.75 205 ASP A C 1
ATOM 1662 O O . ASP A 1 205 ? 9.071 -13.226 -26.321 1.00 74.75 205 ASP A O 1
ATOM 1666 N N . ALA A 1 206 ? 8.030 -13.067 -28.299 1.00 72.56 206 ALA A N 1
ATOM 1667 C CA . ALA A 1 206 ? 8.739 -14.187 -28.895 1.00 72.56 206 ALA A CA 1
ATOM 1668 C C . ALA A 1 206 ? 10.228 -13.926 -29.115 1.00 72.56 206 ALA A C 1
ATOM 1670 O O . ALA A 1 206 ? 11.045 -14.748 -28.704 1.00 72.56 206 ALA A O 1
ATOM 1671 N N . LEU A 1 207 ? 10.580 -12.758 -29.663 1.00 71.81 207 LEU A N 1
ATOM 1672 C CA . LEU A 1 207 ? 11.976 -12.331 -29.792 1.00 71.81 207 LEU A CA 1
ATOM 1673 C C . LEU A 1 207 ? 12.668 -12.306 -28.425 1.00 71.81 207 LEU A C 1
ATOM 1675 O O . LEU A 1 207 ? 13.789 -12.783 -28.273 1.00 71.81 207 LEU A O 1
ATOM 1679 N N . ARG A 1 208 ? 11.981 -11.806 -27.391 1.00 72.75 208 ARG A N 1
ATOM 1680 C CA . ARG A 1 208 ? 12.514 -11.787 -26.025 1.00 72.75 208 ARG A CA 1
ATOM 1681 C C . ARG A 1 208 ? 12.738 -13.199 -25.475 1.00 72.75 208 ARG A C 1
ATOM 1683 O O . ARG A 1 208 ? 13.737 -13.417 -24.796 1.00 72.75 208 ARG A O 1
ATOM 1690 N N . LYS A 1 209 ? 11.837 -14.148 -25.742 1.00 68.75 209 LYS A N 1
ATOM 1691 C CA . LYS A 1 209 ? 11.993 -15.551 -25.317 1.00 68.75 209 LYS A CA 1
ATOM 1692 C C . LYS A 1 209 ? 13.184 -16.217 -26.002 1.00 68.75 209 LYS A C 1
ATOM 1694 O O . LYS A 1 209 ? 13.988 -16.834 -25.307 1.00 68.75 209 LYS A O 1
ATOM 1699 N N . GLU A 1 210 ? 13.341 -16.000 -27.306 1.00 71.81 210 GLU A N 1
ATOM 1700 C CA . GLU A 1 210 ? 14.473 -16.498 -28.093 1.00 71.81 210 GLU A CA 1
ATOM 1701 C C . GLU A 1 210 ? 15.810 -15.941 -27.578 1.00 71.81 210 GLU A C 1
ATOM 1703 O O . GLU A 1 210 ? 16.722 -16.706 -27.267 1.00 71.81 210 GLU A O 1
ATOM 1708 N N . MET A 1 211 ? 15.902 -14.622 -27.367 1.00 71.12 211 MET A N 1
ATOM 1709 C CA . MET A 1 211 ? 17.116 -13.972 -26.850 1.00 71.12 211 MET A CA 1
ATOM 1710 C C . MET A 1 211 ? 17.472 -14.379 -25.410 1.00 71.12 211 MET A C 1
ATOM 1712 O O . MET A 1 211 ? 18.642 -14.337 -25.036 1.00 71.12 211 MET A O 1
ATOM 1716 N N . LEU A 1 212 ? 16.485 -14.758 -24.590 1.00 69.44 212 LEU A N 1
ATOM 1717 C CA . LEU A 1 212 ? 16.681 -15.171 -23.192 1.00 69.44 212 LEU A CA 1
ATOM 1718 C C . LEU A 1 212 ? 16.812 -16.696 -23.017 1.00 69.44 212 LEU A C 1
ATOM 1720 O O . LEU A 1 212 ? 16.839 -17.176 -21.883 1.00 69.44 212 LEU A O 1
ATOM 1724 N N . GLY A 1 213 ? 16.894 -17.466 -24.109 1.00 59.44 213 GLY A N 1
ATOM 1725 C CA . GLY A 1 213 ? 17.107 -18.918 -24.069 1.00 59.44 213 GLY A CA 1
ATOM 1726 C C . GLY A 1 213 ? 15.890 -19.735 -23.617 1.00 59.44 213 GLY A C 1
ATOM 1727 O O . GLY A 1 213 ? 16.019 -20.920 -23.312 1.00 59.44 213 GLY A O 1
ATOM 1728 N N . SER A 1 214 ? 14.701 -19.127 -23.576 1.00 58.94 214 SER A N 1
ATOM 1729 C CA . SER A 1 214 ? 13.438 -19.845 -23.404 1.00 58.94 214 SER A CA 1
ATOM 1730 C C . SER A 1 214 ? 12.949 -20.288 -24.777 1.00 58.94 214 SER A C 1
ATOM 1732 O O . SER A 1 214 ? 12.647 -19.442 -25.614 1.00 58.94 214 SER A O 1
ATOM 1734 N N . ALA A 1 215 ? 12.790 -21.595 -24.999 1.00 57.59 215 ALA A N 1
ATOM 1735 C CA . ALA A 1 215 ? 12.184 -22.094 -26.232 1.00 57.59 215 ALA A CA 1
ATOM 1736 C C . ALA A 1 215 ? 10.825 -21.411 -26.482 1.00 57.59 215 ALA A C 1
ATOM 1738 O O . ALA A 1 215 ? 9.991 -21.301 -25.571 1.00 57.59 215 ALA A O 1
ATOM 1739 N N . ALA A 1 216 ? 10.612 -20.931 -27.710 1.00 57.84 216 ALA A N 1
ATOM 1740 C CA . ALA A 1 216 ? 9.290 -20.517 -28.149 1.00 57.84 216 ALA A CA 1
ATOM 1741 C C . ALA A 1 216 ? 8.337 -21.714 -28.018 1.00 57.84 216 ALA A C 1
ATOM 1743 O O . ALA A 1 216 ? 8.719 -22.873 -28.169 1.00 57.84 216 ALA A O 1
ATOM 1744 N N . THR A 1 217 ? 7.083 -21.460 -27.658 1.00 62.69 217 THR A N 1
ATOM 1745 C CA . THR A 1 217 ? 6.100 -22.542 -27.530 1.00 62.69 217 THR A CA 1
ATOM 1746 C C . THR A 1 217 ? 5.810 -23.101 -28.932 1.00 62.69 217 THR A C 1
ATOM 1748 O O . THR A 1 217 ? 5.682 -22.296 -29.849 1.00 62.69 217 THR A O 1
ATOM 1751 N N . PRO A 1 218 ? 5.614 -24.417 -29.140 1.00 68.75 218 PRO A N 1
ATOM 1752 C CA . PRO A 1 218 ? 5.342 -24.978 -30.476 1.00 68.75 218 PRO A CA 1
ATOM 1753 C C . PRO A 1 218 ? 4.143 -24.335 -31.200 1.00 68.75 218 PRO A C 1
ATOM 1755 O O . PRO A 1 218 ? 4.107 -24.237 -32.422 1.00 68.75 218 PRO A O 1
ATOM 1758 N N . LEU A 1 219 ? 3.168 -23.830 -30.434 1.00 67.00 219 LEU A N 1
ATOM 1759 C CA . LEU A 1 219 ? 2.042 -23.044 -30.947 1.00 67.00 219 LEU A CA 1
ATOM 1760 C C . LEU A 1 219 ? 2.488 -21.738 -31.627 1.00 67.00 219 LEU A C 1
ATOM 1762 O O . LEU A 1 219 ? 1.881 -21.318 -32.607 1.00 67.00 219 LEU A O 1
ATOM 1766 N N . PHE A 1 220 ? 3.528 -21.093 -31.102 1.00 64.94 220 PHE A N 1
ATOM 1767 C CA . PHE A 1 220 ? 4.086 -19.867 -31.656 1.00 64.94 220 PHE A CA 1
ATOM 1768 C C . PHE A 1 220 ? 4.782 -20.132 -32.996 1.00 64.94 220 PHE A C 1
ATOM 1770 O O . PHE A 1 220 ? 4.537 -19.406 -33.951 1.00 64.94 220 PHE A O 1
ATOM 1777 N N . GLU A 1 221 ? 5.563 -21.209 -33.106 1.00 67.62 221 GLU A N 1
ATOM 1778 C CA . GLU A 1 221 ? 6.190 -21.628 -34.371 1.00 67.62 221 GLU A CA 1
ATOM 1779 C C . GLU A 1 221 ? 5.142 -21.994 -35.437 1.00 67.62 221 GLU A C 1
ATOM 1781 O O . GLU A 1 221 ? 5.269 -21.633 -36.610 1.00 67.62 221 GLU A O 1
ATOM 1786 N N . TRP A 1 222 ? 4.050 -22.648 -35.028 1.00 69.88 222 TRP A N 1
ATOM 1787 C CA . TRP A 1 222 ? 2.913 -22.928 -35.907 1.00 69.88 222 TRP A CA 1
ATOM 1788 C C . TRP A 1 222 ? 2.189 -21.647 -36.367 1.00 69.88 222 TRP A C 1
ATOM 1790 O O . TRP A 1 222 ? 1.890 -21.491 -37.547 1.00 69.88 222 TRP A O 1
ATOM 1800 N N . LEU A 1 223 ? 1.956 -20.685 -35.468 1.00 66.12 223 LEU A N 1
ATOM 1801 C CA . LEU A 1 223 ? 1.355 -19.390 -35.819 1.00 66.12 223 LEU A CA 1
ATOM 1802 C C . LEU A 1 223 ? 2.259 -18.552 -36.733 1.00 66.12 223 LEU A C 1
ATOM 1804 O O . LEU A 1 223 ? 1.761 -17.900 -37.649 1.00 66.12 223 LEU A O 1
ATOM 1808 N N . LEU A 1 224 ? 3.575 -18.579 -36.505 1.00 66.25 224 LEU A N 1
ATOM 1809 C CA . LEU A 1 224 ? 4.542 -17.845 -37.318 1.00 66.25 224 LEU A CA 1
ATOM 1810 C C . LEU A 1 224 ? 4.723 -18.483 -38.700 1.00 66.25 224 LEU A C 1
ATOM 1812 O O . LEU A 1 224 ? 4.875 -17.771 -39.681 1.00 66.25 224 LEU A O 1
ATOM 1816 N N . SER A 1 225 ? 4.649 -19.810 -38.817 1.00 67.31 225 SER A N 1
ATOM 1817 C CA . SER A 1 225 ? 4.630 -20.482 -40.128 1.00 67.31 225 SER A CA 1
ATOM 1818 C C . SER A 1 225 ? 3.319 -20.253 -40.893 1.00 67.31 225 SER A C 1
ATOM 1820 O O . SER A 1 225 ? 3.318 -20.251 -42.123 1.00 67.31 225 SER A O 1
ATOM 1822 N N . ALA A 1 226 ? 2.221 -19.959 -40.189 1.00 62.06 226 ALA A N 1
ATOM 1823 C CA . ALA A 1 226 ? 0.957 -19.503 -40.771 1.00 62.06 226 ALA A CA 1
ATOM 1824 C C . ALA A 1 226 ? 0.922 -17.992 -41.099 1.00 62.06 226 ALA A C 1
ATOM 1826 O O . ALA A 1 226 ? -0.099 -17.500 -41.581 1.00 62.06 226 ALA A O 1
ATOM 1827 N N . TYR A 1 227 ? 2.021 -17.257 -40.880 1.00 58.28 227 TYR A N 1
ATOM 1828 C CA . TYR A 1 227 ? 2.161 -15.814 -41.129 1.00 58.28 227 TYR A CA 1
ATOM 1829 C C . TYR A 1 227 ? 1.635 -15.382 -42.507 1.00 58.28 227 TYR A C 1
ATOM 1831 O O . TYR A 1 227 ? 0.872 -14.424 -42.603 1.00 58.28 227 TYR A O 1
ATOM 1839 N N . HIS A 1 228 ? 1.946 -16.131 -43.567 1.00 53.47 228 HIS A N 1
ATOM 1840 C CA . HIS A 1 228 ? 1.501 -15.796 -44.924 1.00 53.47 228 HIS A CA 1
ATOM 1841 C C . HIS A 1 228 ? -0.029 -15.787 -45.085 1.00 53.47 228 HIS A C 1
ATOM 1843 O O . HIS A 1 228 ? -0.554 -14.992 -45.853 1.00 53.47 228 HIS A O 1
ATOM 1849 N N . ALA A 1 229 ? -0.768 -16.588 -44.310 1.00 53.53 229 ALA A N 1
ATOM 1850 C CA . ALA A 1 229 ? -2.230 -16.623 -44.377 1.00 53.53 229 ALA A CA 1
ATOM 1851 C C . ALA A 1 229 ? -2.907 -15.402 -43.719 1.00 53.53 229 ALA A C 1
ATOM 1853 O O . ALA A 1 229 ? -4.093 -15.169 -43.940 1.00 53.53 229 ALA A O 1
ATOM 1854 N N . PHE A 1 230 ? -2.177 -14.631 -42.905 1.00 44.28 230 PHE A N 1
ATOM 1855 C CA . PHE A 1 230 ? -2.698 -13.469 -42.171 1.00 44.28 230 PHE A CA 1
ATOM 1856 C C . PHE A 1 230 ? -2.242 -12.116 -42.740 1.00 44.28 230 PHE A C 1
ATOM 1858 O O . PHE A 1 230 ? -2.855 -11.099 -42.420 1.00 44.28 230 PHE A O 1
ATOM 1865 N N . PHE A 1 231 ? -1.177 -12.091 -43.549 1.00 50.34 231 PHE A N 1
ATOM 1866 C CA . PHE A 1 231 ? -0.502 -10.865 -44.004 1.00 50.34 231 PHE A CA 1
ATOM 1867 C C . PHE A 1 231 ? -0.769 -10.483 -45.470 1.00 50.34 231 PHE A C 1
ATOM 1869 O O . PHE A 1 231 ? -0.296 -9.441 -45.916 1.00 50.34 231 PHE A O 1
ATOM 1876 N N . ASP A 1 232 ? -1.582 -11.250 -46.201 1.00 44.41 232 ASP A N 1
ATOM 1877 C CA . ASP A 1 232 ? -1.898 -10.972 -47.612 1.00 44.41 232 ASP A CA 1
ATOM 1878 C C . ASP A 1 232 ? -2.877 -9.800 -47.839 1.00 44.41 232 ASP A C 1
ATOM 1880 O O . ASP A 1 232 ? -3.255 -9.525 -48.977 1.00 44.41 232 ASP A O 1
ATOM 1884 N N . HIS A 1 233 ? -3.293 -9.066 -46.799 1.00 42.12 233 HIS A N 1
ATOM 1885 C CA . HIS A 1 233 ? -4.116 -7.854 -46.937 1.00 42.12 233 HIS A CA 1
ATOM 1886 C C . HIS A 1 233 ? -3.489 -6.649 -46.211 1.00 42.12 233 HIS A C 1
ATOM 1888 O O . HIS A 1 233 ? -3.851 -6.380 -45.073 1.00 42.12 233 HIS A O 1
ATOM 1894 N N . GLY A 1 234 ? -2.573 -5.957 -46.917 1.00 39.00 234 GLY A N 1
ATOM 1895 C CA . GLY A 1 234 ? -2.233 -4.510 -46.888 1.00 39.00 234 GLY A CA 1
ATOM 1896 C C . GLY A 1 234 ? -1.981 -3.827 -45.529 1.00 39.00 234 GLY A C 1
ATOM 1897 O O . GLY A 1 234 ? -2.788 -3.906 -44.622 1.00 39.00 234 GLY A O 1
ATOM 1898 N N . TYR A 1 235 ? -0.949 -3.019 -45.291 1.00 38.78 235 TYR A N 1
ATOM 1899 C CA . TYR A 1 235 ? -0.210 -2.101 -46.151 1.00 38.78 235 TYR A CA 1
ATOM 1900 C C . TYR A 1 235 ? 1.145 -1.817 -45.477 1.00 38.78 235 TYR A C 1
ATOM 1902 O O . TYR A 1 235 ? 1.180 -1.236 -44.397 1.00 38.78 235 TYR A O 1
ATOM 1910 N N . PHE A 1 236 ? 2.256 -2.163 -46.123 1.00 34.03 236 PHE A N 1
ATOM 1911 C CA . PHE A 1 236 ? 3.565 -1.577 -45.826 1.00 34.03 236 PHE A CA 1
ATOM 1912 C C . PHE A 1 236 ? 4.053 -0.874 -47.092 1.00 34.03 236 PHE A C 1
ATOM 1914 O O . PHE A 1 236 ? 4.835 -1.419 -47.864 1.00 34.03 236 PHE A O 1
ATOM 1921 N N . TYR A 1 237 ? 3.538 0.334 -47.323 1.00 33.59 237 TYR A N 1
ATOM 1922 C CA . TYR A 1 237 ? 4.239 1.323 -48.136 1.00 33.59 237 TYR A CA 1
ATOM 1923 C C . TYR A 1 237 ? 5.210 2.042 -47.198 1.00 33.59 237 TYR A C 1
ATOM 1925 O O . TYR A 1 237 ? 4.821 2.948 -46.466 1.00 33.59 237 TYR A O 1
ATOM 1933 N N . TYR A 1 238 ? 6.460 1.588 -47.176 1.00 32.28 238 TYR A N 1
ATOM 1934 C CA . TYR A 1 238 ? 7.574 2.443 -46.789 1.00 32.28 238 TYR A CA 1
ATOM 1935 C C . TYR A 1 238 ? 8.077 3.095 -48.076 1.00 32.28 238 TYR A C 1
ATOM 1937 O O . TYR A 1 238 ? 8.795 2.456 -48.842 1.00 32.28 238 TYR A O 1
ATOM 1945 N N . ASP A 1 239 ? 7.659 4.335 -48.324 1.00 32.78 239 ASP A N 1
ATOM 1946 C CA . ASP A 1 239 ? 8.427 5.222 -49.192 1.00 32.78 239 ASP A CA 1
ATOM 1947 C C . ASP A 1 239 ? 9.588 5.810 -48.374 1.00 32.78 239 ASP A C 1
ATOM 1949 O O . ASP A 1 239 ? 9.449 6.111 -47.187 1.00 32.78 239 ASP A O 1
ATOM 1953 N N . THR A 1 240 ? 10.728 5.864 -49.056 1.00 38.69 240 THR A N 1
ATOM 1954 C CA . THR A 1 240 ? 12.096 6.254 -48.671 1.00 38.69 240 THR A CA 1
ATOM 1955 C C . THR A 1 240 ? 12.255 7.446 -47.739 1.00 38.69 240 THR A C 1
ATOM 1957 O O . THR A 1 240 ? 11.597 8.478 -48.004 1.00 38.69 240 THR A O 1
#

Nearest PDB structures (foldseek):
  8eat-assembly1_o  TM=3.179E-01  e=8.622E+00  Saccharomyces cerevisiae